Protein AF-M7XFS0-F1 (afdb_monomer_lite)

pLDDT: mean 80.02, std 21.55, range [32.19, 98.5]

Sequence (250 aa):
MGNSASTPAPQPTLSEKHASSTRASFPSSAADLLSQLSLRGSAASRASAKVTSENLAAWEGDFASSPKHRLASTVLSKAALTDSLVRRDAQRDTQQFFNVKVNEGGLPITNQKSSGRCWLFSATNLLRIALARKLDLDDFQFSQSYLFFWDSLSKANYFLEQMLDLADSPLDDRVVQHLMTMPENDGGQWSMLDSLITTFGLVPQVVYPESFNSSNTGKLDALLASPVYLVLLLDRPSESREKGTFEEAK

Structure (mmCIF, N/CA/C/O backbone):
data_AF-M7XFS0-F1
#
_entry.id   AF-M7XFS0-F1
#
loop_
_atom_site.group_PDB
_atom_site.id
_atom_site.type_symbol
_atom_site.label_atom_id
_atom_site.label_alt_id
_atom_site.label_comp_id
_atom_site.label_asym_id
_atom_site.label_entity_id
_atom_site.label_seq_id
_atom_site.pdbx_PDB_ins_code
_atom_site.Cartn_x
_atom_site.Cartn_y
_atom_site.Cartn_z
_atom_site.occupancy
_atom_site.B_iso_or_equiv
_atom_site.auth_seq_id
_atom_site.auth_comp_id
_atom_site.auth_asym_id
_atom_site.auth_atom_id
_atom_site.pdbx_PDB_model_num
ATOM 1 N N . MET A 1 1 ? -50.138 19.240 -21.920 1.00 37.78 1 MET A N 1
ATOM 2 C CA . MET A 1 1 ? -50.614 18.441 -23.069 1.00 37.78 1 MET A CA 1
ATOM 3 C C . MET A 1 1 ? -49.706 17.231 -23.206 1.00 37.78 1 MET A C 1
ATOM 5 O O . MET A 1 1 ? -48.501 17.429 -23.197 1.00 37.78 1 MET A O 1
ATOM 9 N N . GLY A 1 2 ? -50.277 16.026 -23.293 1.00 38.50 2 GLY A N 1
ATOM 10 C CA . GLY A 1 2 ? -49.557 14.795 -23.651 1.00 38.50 2 GLY A CA 1
ATOM 11 C C . GLY A 1 2 ? -49.013 13.973 -22.483 1.00 38.50 2 GLY A C 1
ATOM 12 O O . GLY A 1 2 ? -47.807 13.900 -22.297 1.00 38.50 2 GLY A O 1
ATOM 13 N N . ASN A 1 3 ? -49.909 13.343 -21.720 1.00 43.19 3 ASN A N 1
ATOM 14 C CA . ASN A 1 3 ? -49.580 12.243 -20.816 1.00 43.19 3 ASN A CA 1
ATOM 15 C C . ASN A 1 3 ? -49.752 10.939 -21.611 1.00 43.19 3 ASN A C 1
ATOM 17 O O . ASN A 1 3 ? -50.882 10.595 -21.957 1.00 43.19 3 ASN A O 1
ATOM 21 N N . SER A 1 4 ? -48.659 10.249 -21.929 1.00 42.97 4 SER A N 1
ATOM 22 C CA . SER A 1 4 ? -48.698 8.934 -22.576 1.00 42.97 4 SER A CA 1
ATOM 23 C C . SER A 1 4 ? -48.060 7.919 -21.639 1.00 42.97 4 SER A C 1
ATOM 25 O O . SER A 1 4 ? -46.864 7.983 -21.365 1.00 42.97 4 SER A O 1
ATOM 27 N N . ALA A 1 5 ? -48.877 7.002 -21.122 1.00 47.62 5 ALA A N 1
ATOM 28 C CA . ALA A 1 5 ? -48.422 5.867 -20.336 1.00 47.62 5 ALA A CA 1
ATOM 29 C C . ALA A 1 5 ? -47.656 4.895 -21.247 1.00 47.62 5 ALA A C 1
ATOM 31 O O . ALA A 1 5 ? -48.224 4.364 -22.201 1.00 47.62 5 ALA A O 1
ATOM 32 N N . SER A 1 6 ? -46.372 4.674 -20.964 1.00 45.91 6 SER A N 1
ATOM 33 C CA . SER A 1 6 ? -45.577 3.662 -21.661 1.00 45.91 6 SER A CA 1
ATOM 34 C C . SER A 1 6 ? -45.901 2.273 -21.118 1.00 45.91 6 SER A C 1
ATOM 36 O O . SER A 1 6 ? -45.725 1.993 -19.934 1.00 45.91 6 SER A O 1
ATOM 38 N N . THR A 1 7 ? -46.370 1.405 -22.006 1.00 47.97 7 THR A N 1
ATOM 39 C CA . THR A 1 7 ? -46.589 -0.029 -21.791 1.00 47.97 7 THR A CA 1
ATOM 40 C C . THR A 1 7 ? -45.282 -0.720 -21.359 1.00 47.97 7 THR A C 1
ATOM 42 O O . THR A 1 7 ? -44.229 -0.385 -21.911 1.00 47.97 7 THR A O 1
ATOM 45 N N . PRO A 1 8 ? -45.288 -1.693 -20.424 1.00 44.12 8 PRO A N 1
ATOM 46 C CA . PRO A 1 8 ? -44.065 -2.390 -20.032 1.00 44.12 8 PRO A CA 1
ATOM 47 C C . PRO A 1 8 ? -43.555 -3.263 -21.183 1.00 44.12 8 PRO A C 1
ATOM 49 O O . PRO A 1 8 ? -44.294 -4.096 -21.710 1.00 44.12 8 PRO A O 1
ATOM 52 N N . ALA A 1 9 ? -42.289 -3.094 -21.561 1.00 43.56 9 ALA A N 1
ATOM 53 C CA . ALA A 1 9 ? -41.609 -4.031 -22.447 1.00 43.56 9 ALA A CA 1
ATOM 54 C C . ALA A 1 9 ? -41.436 -5.390 -21.731 1.00 43.56 9 ALA A C 1
ATOM 56 O O . ALA A 1 9 ? -41.151 -5.405 -20.529 1.00 43.56 9 ALA A O 1
ATOM 57 N N . PRO A 1 10 ? -41.600 -6.531 -22.425 1.00 40.62 10 PRO A N 1
ATOM 58 C CA . PRO A 1 10 ? -41.391 -7.841 -21.820 1.00 40.62 10 PRO A CA 1
ATOM 59 C C . PRO A 1 10 ? -39.930 -7.984 -21.377 1.00 40.62 10 PRO A C 1
ATOM 61 O O . PRO A 1 10 ? -39.009 -7.632 -22.116 1.00 40.62 10 PRO A O 1
ATOM 64 N N . GLN A 1 11 ? -39.723 -8.475 -20.152 1.00 43.31 11 GLN A N 1
ATOM 65 C CA . GLN A 1 11 ? -38.383 -8.636 -19.595 1.00 43.31 11 GLN A CA 1
ATOM 66 C C . GLN A 1 11 ? -37.574 -9.652 -20.411 1.00 43.31 11 GLN A C 1
ATOM 68 O O . GLN A 1 11 ? -38.056 -10.765 -20.636 1.00 43.31 11 GLN A O 1
ATOM 73 N N . PRO A 1 12 ? -36.340 -9.323 -20.829 1.00 39.28 12 PRO A N 1
ATOM 74 C CA . PRO A 1 12 ? -35.458 -10.316 -21.408 1.00 39.28 12 PRO A CA 1
ATOM 75 C C . PRO A 1 12 ? -35.039 -11.295 -20.306 1.00 39.28 12 PRO A C 1
ATOM 77 O O . PRO A 1 12 ? -34.415 -10.913 -19.318 1.00 39.28 12 PRO A O 1
ATOM 80 N N . THR A 1 13 ? -35.374 -12.572 -20.481 1.00 43.09 13 THR A N 1
ATOM 81 C CA . THR A 1 13 ? -34.829 -13.671 -19.681 1.00 43.09 13 THR A CA 1
ATOM 82 C C . THR A 1 13 ? -33.338 -13.795 -19.991 1.00 43.09 13 THR A C 1
ATOM 84 O O . THR A 1 13 ? -32.937 -14.502 -20.918 1.00 43.09 13 THR A O 1
ATOM 87 N N . LEU A 1 14 ? -32.503 -13.062 -19.258 1.00 38.69 14 LEU A N 1
ATOM 88 C CA . LEU A 1 14 ? -31.054 -13.176 -19.356 1.00 38.69 14 LEU A CA 1
ATOM 89 C C . LEU A 1 14 ? -30.618 -14.476 -18.670 1.00 38.69 14 LEU A C 1
ATOM 91 O O . LEU A 1 14 ? -30.417 -14.537 -17.463 1.00 38.69 14 LEU A O 1
ATOM 95 N N . SER A 1 15 ? -30.503 -15.539 -19.464 1.00 43.97 15 SER A N 1
ATOM 96 C CA . SER A 1 15 ? -29.742 -16.734 -19.104 1.00 43.97 15 SER A CA 1
ATOM 97 C C . SER A 1 15 ? -28.254 -16.371 -19.131 1.00 43.97 15 SER A C 1
ATOM 99 O O . SER A 1 15 ? -27.682 -16.165 -20.201 1.00 43.97 15 SER A O 1
ATOM 101 N N . GLU A 1 16 ? -27.623 -16.284 -17.957 1.00 41.03 16 GLU A N 1
ATOM 102 C CA . GLU A 1 16 ? -26.210 -15.917 -17.720 1.00 41.03 16 GLU A CA 1
ATOM 103 C C . GLU A 1 16 ? -25.163 -16.868 -18.349 1.00 41.03 16 GLU A C 1
ATOM 105 O O . GLU A 1 16 ? -23.983 -16.822 -18.006 1.00 41.03 16 GLU A O 1
ATOM 110 N N . LYS A 1 17 ? -25.541 -17.746 -19.286 1.00 40.97 17 LYS A N 1
ATOM 111 C CA . LYS A 1 17 ? -24.662 -18.820 -19.774 1.00 40.97 17 LYS A CA 1
ATOM 112 C C . LYS A 1 17 ? -24.530 -18.974 -21.285 1.00 40.97 17 LYS A C 1
ATOM 114 O O . LYS A 1 17 ? -24.114 -20.031 -21.749 1.00 40.97 17 LYS A O 1
ATOM 119 N N . HIS A 1 18 ? -24.774 -17.918 -22.055 1.00 33.69 18 HIS A N 1
ATOM 120 C CA . HIS A 1 18 ? -24.396 -17.890 -23.469 1.00 33.69 18 HIS A CA 1
ATOM 121 C C . HIS A 1 18 ? -23.496 -16.699 -23.791 1.00 33.69 18 HIS A C 1
ATOM 123 O O . HIS A 1 18 ? -23.892 -15.737 -24.439 1.00 33.69 18 HIS A O 1
ATOM 129 N N . ALA A 1 19 ? -22.227 -16.810 -23.395 1.00 33.38 19 ALA A N 1
ATOM 130 C CA . ALA A 1 19 ? -21.173 -16.167 -24.159 1.00 33.38 19 ALA A CA 1
ATOM 131 C C . ALA A 1 19 ? -21.126 -16.866 -25.525 1.00 33.38 19 ALA A C 1
ATOM 133 O O . ALA A 1 19 ? -20.668 -18.008 -25.627 1.00 33.38 19 ALA A O 1
ATOM 134 N N . SER A 1 20 ? -21.618 -16.210 -26.579 1.00 38.25 20 SER A N 1
ATOM 135 C CA . SER A 1 20 ? -21.261 -16.572 -27.949 1.00 38.25 20 SER A CA 1
ATOM 136 C C . SER A 1 20 ? -19.767 -16.297 -28.102 1.00 38.25 20 SER A C 1
ATOM 138 O O . SER A 1 20 ? -19.341 -15.214 -28.498 1.00 38.25 20 SER A O 1
ATOM 140 N N . SER A 1 21 ? -18.963 -17.270 -27.685 1.00 37.88 21 SER A N 1
ATOM 141 C CA . SER A 1 21 ? -17.542 -17.306 -27.962 1.00 37.88 21 SER A CA 1
ATOM 142 C C . SER A 1 21 ? -17.411 -17.446 -29.469 1.00 37.88 21 SER A C 1
ATOM 144 O O . SER A 1 21 ? -17.485 -18.546 -30.019 1.00 37.88 21 SER A O 1
ATOM 146 N N . THR A 1 22 ? -17.235 -16.322 -30.160 1.00 36.06 22 THR A N 1
ATOM 147 C CA . THR A 1 22 ? -16.488 -16.323 -31.411 1.00 36.06 22 THR A CA 1
ATOM 148 C C . THR A 1 22 ? -15.097 -16.784 -31.010 1.00 36.06 22 THR A C 1
ATOM 150 O O . THR A 1 22 ? -14.256 -15.992 -30.587 1.00 36.06 22 THR A O 1
ATOM 153 N N . ARG A 1 23 ? -14.918 -18.106 -30.993 1.00 36.09 23 ARG A N 1
ATOM 154 C CA . ARG A 1 23 ? -13.694 -18.776 -30.590 1.00 36.09 23 ARG A CA 1
ATOM 155 C C . ARG A 1 23 ? -12.656 -18.380 -31.625 1.00 36.09 23 ARG A C 1
ATOM 157 O O . ARG A 1 23 ? -12.528 -19.031 -32.657 1.00 36.09 23 ARG A O 1
ATOM 164 N N . ALA A 1 24 ? -11.955 -17.275 -31.374 1.00 41.72 24 ALA A N 1
ATOM 165 C CA . ALA A 1 24 ? -10.679 -17.024 -32.010 1.00 41.72 24 ALA A CA 1
ATOM 166 C C . ALA A 1 24 ? -9.892 -18.326 -31.846 1.00 41.72 24 ALA A C 1
ATOM 168 O O . ALA A 1 24 ? -9.830 -18.876 -30.744 1.00 41.72 24 ALA A O 1
ATOM 169 N N . SER A 1 25 ? -9.434 -18.898 -32.956 1.00 46.22 25 SER A N 1
ATOM 170 C CA . SER A 1 25 ? -8.699 -20.154 -32.958 1.00 46.22 25 SER A CA 1
ATOM 171 C C . SER A 1 25 ? -7.419 -19.944 -32.158 1.00 46.22 25 SER A C 1
ATOM 173 O O . SER A 1 25 ? -6.430 -19.429 -32.677 1.00 46.22 25 SER A O 1
ATOM 175 N N . PHE A 1 26 ? -7.463 -20.270 -30.870 1.00 47.12 26 PHE A N 1
ATOM 176 C CA . PHE A 1 26 ? -6.287 -20.220 -30.028 1.00 47.12 26 PHE A CA 1
ATOM 177 C C . PHE A 1 26 ? -5.369 -21.370 -30.456 1.00 47.12 26 PHE A C 1
ATOM 179 O O . PHE A 1 26 ? -5.843 -22.509 -30.527 1.00 47.12 26 PHE A O 1
ATOM 186 N N . PRO A 1 27 ? -4.098 -21.093 -30.787 1.00 51.41 27 PRO A N 1
ATOM 187 C CA . PRO A 1 27 ? -3.133 -22.128 -31.132 1.00 51.41 27 PRO A CA 1
ATOM 188 C C . PRO A 1 27 ? -3.083 -23.181 -30.020 1.00 51.41 27 PRO A C 1
ATOM 190 O O . PRO A 1 27 ? -2.959 -22.856 -28.840 1.00 51.41 27 PRO A O 1
ATOM 193 N N . SER A 1 28 ? -3.259 -24.443 -30.411 1.00 63.50 28 SER A N 1
ATOM 194 C CA . SER A 1 28 ? -3.498 -25.566 -29.496 1.00 63.50 28 SER A CA 1
ATOM 195 C C . SER A 1 28 ? -2.228 -26.074 -28.816 1.00 63.50 28 SER A C 1
ATOM 197 O O . SER A 1 28 ? -2.296 -26.846 -27.861 1.00 63.50 28 SER A O 1
ATOM 199 N N . SER A 1 29 ? -1.066 -25.622 -29.287 1.00 73.38 29 SER A N 1
ATOM 200 C CA . SER A 1 29 ? 0.225 -25.973 -28.722 1.00 73.38 29 SER A CA 1
ATOM 201 C C . SER A 1 29 ? 1.195 -24.790 -28.745 1.00 73.38 29 SER A C 1
ATOM 203 O O . SER A 1 29 ? 1.108 -23.888 -29.581 1.00 73.38 29 SER A O 1
ATOM 205 N N . ALA A 1 30 ? 2.182 -24.826 -27.848 1.00 61.84 30 ALA A N 1
ATOM 206 C CA . ALA A 1 30 ? 3.312 -23.899 -27.877 1.00 61.84 30 ALA A CA 1
ATOM 207 C C . ALA A 1 30 ? 4.080 -23.958 -29.214 1.00 61.84 30 ALA A C 1
ATOM 209 O O . ALA A 1 30 ? 4.659 -22.957 -29.629 1.00 61.84 30 ALA A O 1
ATOM 210 N N . ALA A 1 31 ? 4.048 -25.102 -29.910 1.00 62.38 31 ALA A N 1
ATOM 211 C CA . ALA A 1 31 ? 4.656 -25.270 -31.226 1.00 62.38 31 ALA A CA 1
ATOM 212 C C . ALA A 1 31 ? 3.930 -24.452 -32.310 1.00 62.38 31 ALA A C 1
ATOM 214 O O . ALA A 1 31 ? 4.589 -23.850 -33.157 1.00 62.38 31 ALA A O 1
ATOM 215 N N . ASP A 1 32 ? 2.600 -24.341 -32.237 1.00 63.16 32 ASP A N 1
ATOM 216 C CA . ASP A 1 32 ? 1.811 -23.515 -33.161 1.00 63.16 32 ASP A CA 1
ATOM 217 C C . ASP A 1 32 ? 2.134 -22.023 -32.967 1.00 63.16 32 ASP A C 1
ATOM 219 O O . ASP A 1 32 ? 2.340 -21.301 -33.941 1.00 63.16 32 ASP A O 1
ATOM 223 N N . LEU A 1 33 ? 2.271 -21.566 -31.717 1.00 63.62 33 LEU A N 1
ATOM 224 C CA . LEU A 1 33 ? 2.713 -20.200 -31.390 1.00 63.62 33 LEU A CA 1
ATOM 225 C C . LEU A 1 33 ? 4.147 -19.920 -31.861 1.00 63.62 33 LEU A C 1
ATOM 227 O O . LEU A 1 33 ? 4.423 -18.857 -32.416 1.00 63.62 33 LEU A O 1
ATOM 231 N N . LEU A 1 34 ? 5.052 -20.884 -31.681 1.00 62.72 34 LEU A N 1
ATOM 232 C CA . LEU A 1 34 ? 6.433 -20.812 -32.165 1.00 62.72 34 LEU A CA 1
ATOM 233 C C . LEU A 1 34 ? 6.516 -20.758 -33.693 1.00 62.72 34 LEU A C 1
ATOM 235 O O . LEU A 1 34 ? 7.377 -20.066 -34.224 1.00 62.72 34 LEU A O 1
ATOM 239 N N . SER A 1 35 ? 5.608 -21.431 -34.399 1.00 64.31 35 SER A N 1
ATOM 240 C CA . SER A 1 35 ? 5.550 -21.397 -35.865 1.00 64.31 35 SER A CA 1
ATOM 241 C C . SER A 1 35 ? 5.039 -20.062 -36.426 1.00 64.31 35 SER A C 1
ATOM 243 O O . SER A 1 35 ? 5.401 -19.680 -37.537 1.00 64.31 35 SER A O 1
ATOM 245 N N . GLN A 1 36 ? 4.226 -19.331 -35.654 1.00 63.31 36 GLN A N 1
ATOM 246 C CA . GLN A 1 36 ? 3.719 -18.001 -36.018 1.00 63.31 36 GLN A CA 1
ATOM 247 C C . GLN A 1 36 ? 4.744 -16.890 -35.764 1.00 63.31 36 GLN A C 1
ATOM 249 O O . GLN A 1 36 ? 4.641 -15.798 -36.329 1.00 63.31 36 GLN A O 1
ATOM 254 N N . LEU A 1 37 ? 5.759 -17.162 -34.944 1.00 55.19 37 LEU A N 1
ATOM 255 C CA . LEU A 1 37 ? 6.932 -16.313 -34.843 1.00 55.19 37 LEU A CA 1
ATOM 256 C C . LEU A 1 37 ? 7.748 -16.500 -36.122 1.00 55.19 37 LEU A C 1
ATOM 258 O O . LEU A 1 37 ? 8.517 -17.447 -36.256 1.00 55.19 37 LEU A O 1
ATOM 262 N N . SER A 1 38 ? 7.608 -15.561 -37.060 1.00 54.97 38 SER A N 1
ATOM 263 C CA . SER A 1 38 ? 8.525 -15.414 -38.194 1.00 54.97 38 SER A CA 1
ATOM 264 C C . SER A 1 38 ? 9.898 -14.949 -37.690 1.00 54.97 38 SER A C 1
ATOM 266 O O . SER A 1 38 ? 10.352 -13.838 -37.968 1.00 54.97 38 SER A O 1
ATOM 268 N N . LEU A 1 39 ? 10.573 -15.808 -36.931 1.00 55.25 39 LEU A N 1
ATOM 269 C CA . LEU A 1 39 ? 11.997 -15.723 -36.678 1.00 55.25 39 LEU A CA 1
ATOM 270 C C . LEU A 1 39 ? 12.651 -15.914 -38.041 1.00 55.25 39 LEU A C 1
ATOM 272 O O . LEU A 1 39 ? 12.625 -17.012 -38.593 1.00 55.25 39 LEU A O 1
ATOM 276 N N . ARG A 1 40 ? 13.178 -14.831 -38.624 1.00 51.00 40 ARG A N 1
ATOM 277 C CA . ARG A 1 40 ? 14.019 -14.911 -39.821 1.00 51.00 40 ARG A CA 1
ATOM 278 C C . ARG A 1 40 ? 15.132 -15.915 -39.529 1.00 51.00 40 ARG A C 1
ATOM 280 O O . ARG A 1 40 ? 16.113 -15.581 -38.870 1.00 51.00 40 ARG A O 1
ATOM 287 N N . GLY A 1 41 ? 14.960 -17.140 -40.017 1.00 46.53 41 GLY A N 1
ATOM 288 C CA . GLY A 1 41 ? 15.972 -18.180 -40.024 1.00 46.53 41 GLY A CA 1
ATOM 289 C C . GLY A 1 41 ? 17.058 -17.798 -41.015 1.00 46.53 41 GLY A C 1
ATOM 290 O O . GLY A 1 41 ? 17.134 -18.348 -42.106 1.00 46.53 41 GLY A O 1
ATOM 291 N N . SER A 1 42 ? 17.880 -16.816 -40.655 1.00 45.22 42 SER A N 1
ATOM 292 C CA . SER A 1 42 ? 19.204 -16.707 -41.236 1.00 45.22 42 SER A CA 1
ATOM 293 C C . SER A 1 42 ? 20.051 -17.766 -40.547 1.00 45.22 42 SER A C 1
ATOM 295 O O . SER A 1 42 ? 20.226 -17.719 -39.330 1.00 45.22 42 SER A O 1
ATOM 297 N N . ALA A 1 43 ? 20.583 -18.713 -41.315 1.00 46.53 43 ALA A N 1
ATOM 298 C CA . ALA A 1 43 ? 21.654 -19.611 -40.891 1.00 46.53 43 ALA A CA 1
ATOM 299 C C . ALA A 1 43 ? 22.977 -18.836 -40.693 1.00 46.53 43 ALA A C 1
ATOM 301 O O . ALA A 1 43 ? 24.038 -19.245 -41.155 1.00 46.53 43 ALA A O 1
ATOM 302 N N . ALA A 1 44 ? 22.917 -17.680 -40.033 1.00 49.44 44 ALA A N 1
ATOM 303 C CA . ALA A 1 44 ? 24.069 -16.961 -39.542 1.00 49.44 44 ALA A CA 1
ATOM 304 C C . ALA A 1 44 ? 24.421 -17.554 -38.177 1.00 49.44 44 ALA A C 1
ATOM 306 O O . ALA A 1 44 ? 23.571 -17.609 -37.286 1.00 49.44 44 ALA A O 1
ATOM 307 N N . SER A 1 45 ? 25.669 -18.024 -38.054 1.00 50.16 45 SER A N 1
ATOM 308 C CA . SER A 1 45 ? 26.437 -18.161 -36.808 1.00 50.16 45 SER A CA 1
ATOM 309 C C . SER A 1 45 ? 25.708 -17.534 -35.624 1.00 50.16 45 SER A C 1
ATOM 311 O O . SER A 1 45 ? 25.537 -16.314 -35.655 1.00 50.16 45 SER A O 1
ATOM 313 N N . ARG A 1 46 ? 25.302 -18.347 -34.628 1.00 53.12 46 ARG A N 1
ATOM 314 C CA . ARG A 1 46 ? 24.658 -17.935 -33.364 1.00 53.12 46 ARG A 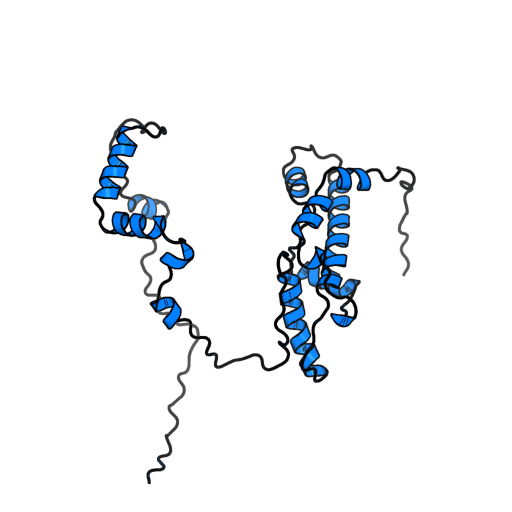CA 1
ATOM 315 C C . ARG A 1 46 ? 25.092 -16.506 -33.044 1.00 53.12 46 ARG A C 1
ATOM 317 O O . ARG A 1 46 ? 26.250 -16.313 -32.670 1.00 53.12 46 ARG A O 1
ATOM 324 N N . ALA A 1 47 ? 24.222 -15.533 -33.345 1.00 62.03 47 ALA A N 1
ATOM 325 C CA . ALA A 1 47 ? 24.591 -14.125 -33.314 1.00 62.03 47 ALA A CA 1
ATOM 326 C C . ALA A 1 47 ? 25.270 -13.870 -31.971 1.00 62.03 47 ALA A C 1
ATOM 328 O O . ALA A 1 47 ? 24.744 -14.282 -30.934 1.00 62.03 47 ALA A O 1
ATOM 329 N N . SER A 1 48 ? 26.483 -13.317 -32.007 1.00 63.12 48 SER A N 1
ATOM 330 C CA . SER A 1 48 ? 27.218 -12.963 -30.797 1.00 63.12 48 SER A CA 1
ATOM 331 C C . SER A 1 48 ? 26.242 -12.262 -29.856 1.00 63.12 48 SER A C 1
ATOM 333 O O . SER A 1 48 ? 25.636 -11.269 -30.248 1.00 63.12 48 SER A O 1
ATOM 335 N N . ALA A 1 49 ? 26.063 -12.766 -28.631 1.00 77.12 49 ALA A N 1
ATOM 336 C CA . ALA A 1 49 ? 25.139 -12.178 -27.650 1.00 77.12 49 ALA A CA 1
ATOM 337 C C . ALA A 1 49 ? 25.577 -10.773 -27.179 1.00 77.12 49 ALA A C 1
ATOM 339 O O . ALA A 1 49 ? 25.018 -10.213 -26.240 1.00 77.12 49 ALA A O 1
ATOM 340 N N . LYS A 1 50 ? 26.621 -10.220 -27.802 1.00 87.06 50 LYS A N 1
ATOM 341 C CA . LYS A 1 50 ? 27.166 -8.897 -27.547 1.00 87.06 50 LYS A CA 1
ATOM 342 C C . LYS A 1 50 ? 26.413 -7.877 -28.394 1.00 87.06 50 LYS A C 1
ATOM 344 O O . LYS A 1 50 ? 26.221 -8.077 -29.590 1.00 87.06 50 LYS A O 1
ATOM 349 N N . VAL A 1 51 ? 26.048 -6.758 -27.780 1.00 90.94 51 VAL A N 1
ATOM 350 C CA . VAL A 1 51 ? 25.596 -5.568 -28.506 1.00 90.94 51 VAL A CA 1
ATOM 351 C C . VAL A 1 51 ? 26.805 -4.986 -29.241 1.00 90.94 51 VAL A C 1
ATOM 353 O O . VAL A 1 51 ? 27.807 -4.664 -28.603 1.00 90.94 51 VAL A O 1
ATOM 356 N N . THR A 1 52 ? 26.738 -4.900 -30.571 1.00 94.06 52 THR A N 1
ATOM 357 C CA . THR A 1 52 ? 27.814 -4.351 -31.414 1.00 94.06 52 THR A CA 1
ATOM 358 C C . THR A 1 52 ? 27.426 -2.993 -31.999 1.00 94.06 52 THR A C 1
ATOM 360 O O . THR A 1 52 ? 26.248 -2.629 -32.027 1.00 94.06 52 THR A O 1
ATOM 363 N N . SER A 1 53 ? 28.418 -2.245 -32.486 1.00 93.25 53 SER A N 1
ATOM 364 C CA . SER A 1 53 ? 28.232 -0.965 -33.182 1.00 93.25 53 SER A CA 1
ATOM 365 C C . SER A 1 53 ? 27.324 -1.086 -34.402 1.00 93.25 53 SER A C 1
ATOM 367 O O . SER A 1 53 ? 26.497 -0.212 -34.647 1.00 93.25 53 SER A O 1
ATOM 369 N N . GLU A 1 54 ? 27.444 -2.182 -35.146 1.00 91.88 54 GLU A N 1
ATOM 370 C CA . GLU A 1 54 ? 26.662 -2.425 -36.359 1.00 91.88 54 GLU A CA 1
ATOM 371 C C . GLU A 1 54 ? 25.186 -2.643 -36.011 1.00 91.88 54 GLU A C 1
ATOM 373 O O . GLU A 1 54 ? 24.307 -2.098 -36.677 1.00 91.88 54 GLU A O 1
ATOM 378 N N . ASN A 1 55 ? 24.911 -3.382 -34.930 1.00 91.50 55 ASN A N 1
ATOM 379 C CA . ASN A 1 55 ? 23.551 -3.582 -34.435 1.00 91.50 55 ASN A CA 1
ATOM 380 C C . ASN A 1 55 ? 22.924 -2.261 -33.971 1.00 91.50 55 ASN A C 1
ATOM 382 O O . ASN A 1 55 ? 21.773 -1.992 -34.304 1.00 91.50 55 ASN A O 1
ATOM 386 N N . LEU A 1 56 ? 23.676 -1.430 -33.238 1.00 94.44 56 LEU A N 1
ATOM 387 C CA . LEU A 1 56 ? 23.198 -0.121 -32.779 1.00 94.44 56 LEU A CA 1
ATOM 388 C C . LEU A 1 56 ? 22.874 0.803 -33.956 1.00 94.44 56 LEU A C 1
ATOM 390 O O . LEU A 1 56 ?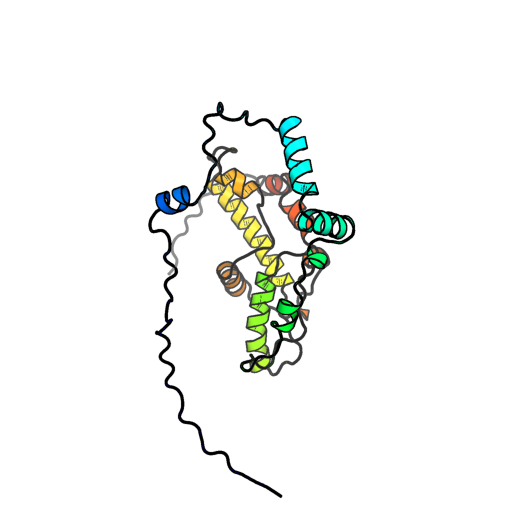 21.785 1.366 -33.996 1.00 94.44 56 LEU A O 1
ATOM 394 N N . ALA A 1 57 ? 23.767 0.892 -34.945 1.00 95.19 57 ALA A N 1
ATOM 395 C CA . ALA A 1 57 ? 23.544 1.704 -36.139 1.00 95.19 57 ALA A CA 1
ATOM 396 C C . ALA A 1 57 ? 22.310 1.236 -36.931 1.00 95.19 57 ALA A C 1
ATOM 398 O O . ALA A 1 57 ? 21.530 2.059 -37.414 1.00 95.19 57 ALA A O 1
ATOM 399 N N . ALA A 1 58 ? 22.097 -0.081 -37.030 1.00 94.69 58 ALA A N 1
ATOM 400 C CA . ALA A 1 58 ? 20.902 -0.641 -37.653 1.00 94.69 58 ALA A CA 1
ATOM 401 C C . ALA A 1 58 ? 19.625 -0.278 -36.873 1.00 94.69 58 ALA A C 1
ATOM 403 O O . ALA A 1 58 ? 18.660 0.193 -37.472 1.00 94.69 58 ALA A O 1
ATOM 404 N N . TRP A 1 59 ? 19.619 -0.428 -35.544 1.00 95.81 59 TRP A N 1
ATOM 405 C CA . TRP A 1 59 ? 18.462 -0.081 -34.710 1.00 95.81 59 TRP A CA 1
ATOM 406 C C . TRP A 1 59 ? 18.153 1.414 -34.714 1.00 95.81 59 TRP A C 1
ATOM 408 O O . TRP A 1 59 ? 16.984 1.785 -34.746 1.00 95.81 59 TRP A O 1
ATOM 418 N N . GLU A 1 60 ? 19.170 2.275 -34.710 1.00 95.25 60 GLU A N 1
ATOM 419 C CA . GLU A 1 60 ? 18.995 3.723 -34.848 1.00 95.25 60 GLU A CA 1
ATOM 420 C C . GLU A 1 60 ? 18.398 4.082 -36.210 1.00 95.25 60 GLU A C 1
ATOM 422 O O . GLU A 1 60 ? 17.471 4.892 -36.274 1.00 95.25 60 GLU A O 1
ATOM 427 N N . GLY A 1 61 ? 18.866 3.439 -37.285 1.00 95.44 61 GLY A N 1
ATOM 428 C CA . GLY A 1 61 ? 18.296 3.582 -38.623 1.00 95.44 61 GLY A CA 1
ATOM 429 C C . GLY A 1 61 ? 16.821 3.174 -38.670 1.00 95.44 61 GLY A C 1
ATOM 430 O O . GLY A 1 61 ? 15.969 3.957 -39.102 1.00 95.44 61 GLY A O 1
ATOM 431 N N . ASP A 1 62 ? 16.497 1.988 -38.152 1.00 96.00 62 ASP A N 1
ATOM 432 C CA . ASP A 1 62 ? 15.126 1.476 -38.069 1.00 96.00 62 ASP A CA 1
ATOM 433 C C . ASP A 1 62 ? 14.239 2.385 -37.203 1.00 96.00 62 ASP A C 1
ATOM 435 O O . ASP A 1 62 ? 13.108 2.715 -37.578 1.00 96.00 62 ASP A O 1
ATOM 439 N N . PHE A 1 63 ? 14.757 2.864 -36.069 1.00 95.62 63 PHE A N 1
ATOM 440 C CA . PHE A 1 63 ? 14.055 3.782 -35.179 1.00 95.62 63 PHE A CA 1
ATOM 441 C C . PHE A 1 63 ? 13.771 5.123 -35.865 1.00 95.62 63 PHE A C 1
ATOM 443 O O . PHE A 1 63 ? 12.628 5.587 -35.857 1.00 95.62 63 PHE A O 1
ATOM 450 N N . ALA A 1 64 ? 14.773 5.719 -36.514 1.00 94.81 64 ALA A N 1
ATOM 451 C CA . ALA A 1 64 ? 14.653 6.993 -37.219 1.00 94.81 64 ALA A CA 1
ATOM 452 C C . ALA A 1 64 ? 13.727 6.912 -38.444 1.00 94.81 64 ALA A C 1
ATOM 454 O O . ALA A 1 64 ? 13.071 7.902 -38.786 1.00 94.81 64 ALA A O 1
ATOM 455 N N . SER A 1 65 ? 13.627 5.740 -39.080 1.00 96.19 65 SER A N 1
ATOM 456 C CA . SER A 1 65 ? 12.763 5.523 -40.247 1.00 96.19 65 SER A CA 1
ATOM 457 C C . SER A 1 65 ? 11.265 5.617 -39.919 1.00 96.19 65 SER A C 1
ATOM 459 O O . SER A 1 65 ? 10.462 6.000 -40.771 1.00 96.19 65 SER A O 1
ATOM 461 N N . SER A 1 66 ? 10.871 5.330 -38.673 1.00 97.19 66 SER A N 1
ATOM 462 C CA . SER A 1 66 ? 9.472 5.298 -38.241 1.00 97.19 66 SER A CA 1
ATOM 463 C C . SER A 1 66 ? 8.993 6.675 -37.758 1.00 97.19 66 SER A C 1
ATOM 465 O O . SER A 1 66 ? 9.459 7.184 -36.732 1.00 97.19 66 SER A O 1
ATOM 467 N N . PRO A 1 67 ? 7.985 7.291 -38.408 1.00 96.56 67 PRO A N 1
ATOM 468 C CA . PRO A 1 67 ? 7.385 8.536 -37.924 1.00 96.56 67 PRO A CA 1
ATOM 469 C C . PRO A 1 67 ? 6.811 8.414 -36.505 1.00 96.56 67 PRO A C 1
ATOM 471 O O . PRO A 1 67 ? 6.882 9.368 -35.733 1.00 96.56 67 PRO A O 1
ATOM 474 N N . LYS A 1 68 ? 6.293 7.231 -36.141 1.00 96.19 68 LYS A N 1
ATOM 475 C CA . LYS A 1 68 ? 5.748 6.959 -34.803 1.00 96.19 68 LYS A CA 1
ATOM 476 C C . LYS A 1 68 ? 6.836 7.006 -33.730 1.00 96.19 68 LYS A C 1
ATOM 478 O O . LYS A 1 68 ? 6.623 7.610 -32.685 1.00 96.19 68 LYS A O 1
ATOM 483 N N . HIS A 1 69 ? 7.999 6.411 -33.998 1.00 96.81 69 HIS A N 1
ATOM 484 C CA . HIS A 1 69 ? 9.129 6.407 -33.064 1.00 96.81 69 HIS A CA 1
ATOM 485 C C . HIS A 1 69 ? 9.695 7.814 -32.856 1.00 96.81 69 HIS A C 1
ATOM 487 O O . HIS A 1 69 ? 9.919 8.225 -31.719 1.00 96.81 69 HIS A O 1
ATOM 493 N N . ARG A 1 70 ? 9.828 8.598 -33.933 1.00 95.50 70 ARG A N 1
ATOM 494 C CA . ARG A 1 70 ? 10.270 10.001 -33.850 1.00 95.50 70 ARG A CA 1
ATOM 495 C C . ARG A 1 70 ? 9.313 10.872 -33.036 1.00 95.50 70 ARG A C 1
ATOM 497 O O . ARG A 1 70 ? 9.759 11.654 -32.195 1.00 95.50 70 ARG A O 1
ATOM 504 N N . LEU A 1 71 ? 8.003 10.714 -33.246 1.00 95.44 71 LEU A N 1
ATOM 505 C CA . LEU A 1 71 ? 6.988 11.405 -32.450 1.00 95.44 71 LEU A CA 1
ATOM 506 C C . LEU A 1 71 ? 7.072 11.001 -30.973 1.00 95.44 71 LEU A C 1
ATOM 508 O O . LEU A 1 71 ? 7.137 11.875 -30.113 1.00 95.44 71 LEU A O 1
ATOM 512 N N . ALA A 1 72 ? 7.130 9.697 -30.683 1.00 95.25 72 ALA A N 1
ATOM 513 C CA . ALA A 1 72 ? 7.247 9.196 -29.317 1.00 95.25 72 ALA A CA 1
ATOM 514 C C . ALA A 1 72 ? 8.509 9.734 -28.621 1.00 95.25 72 ALA A C 1
ATOM 516 O O . ALA A 1 72 ? 8.411 10.258 -27.519 1.00 95.25 72 ALA A O 1
ATOM 517 N N . SER A 1 73 ? 9.671 9.703 -29.279 1.00 94.44 73 SER A N 1
ATOM 518 C CA . SER A 1 73 ? 10.927 10.250 -28.743 1.00 94.44 73 SER A CA 1
ATOM 519 C C . SER A 1 73 ? 10.833 11.751 -28.439 1.00 94.44 73 SER A C 1
ATOM 521 O O . SER A 1 73 ? 11.255 12.206 -27.376 1.00 94.44 73 SER A O 1
ATOM 523 N N . THR A 1 74 ? 10.206 12.529 -29.325 1.00 95.44 74 THR A N 1
ATOM 524 C CA . THR A 1 74 ? 10.025 13.978 -29.132 1.00 95.44 74 THR A CA 1
ATOM 525 C C . THR A 1 74 ? 9.107 14.293 -27.950 1.00 95.44 74 THR A C 1
ATOM 527 O O . THR A 1 74 ? 9.358 15.239 -27.208 1.00 95.44 74 THR A O 1
ATOM 530 N N . VAL A 1 75 ? 8.038 13.516 -27.771 1.00 96.12 75 VAL A N 1
ATOM 531 C CA . VAL A 1 75 ? 7.073 13.726 -26.683 1.00 96.12 75 VAL A CA 1
ATOM 532 C C . VAL A 1 75 ? 7.655 13.252 -25.351 1.00 96.12 75 VAL A C 1
ATOM 534 O O . VAL A 1 75 ? 7.688 14.015 -24.388 1.00 96.12 75 VAL A O 1
ATOM 537 N N . LEU A 1 76 ? 8.184 12.026 -25.307 1.00 95.75 76 LEU A N 1
ATOM 538 C CA . LEU A 1 76 ? 8.696 11.399 -24.084 1.00 95.75 76 LEU A CA 1
ATOM 539 C C . LEU A 1 76 ? 10.014 12.008 -23.586 1.00 95.75 76 LEU A C 1
ATOM 541 O O . LEU A 1 76 ? 10.352 11.839 -22.421 1.00 95.75 76 LEU A O 1
ATOM 545 N N . SER A 1 77 ? 10.747 12.745 -24.426 1.00 95.19 77 SER A N 1
ATOM 546 C CA . SER A 1 77 ? 11.908 13.529 -23.974 1.00 95.19 77 SER A CA 1
ATOM 547 C C . SER A 1 77 ? 11.526 14.811 -23.227 1.00 95.19 77 SER A C 1
ATOM 549 O O . SER A 1 77 ? 12.377 15.397 -22.562 1.00 95.19 77 SER A O 1
ATOM 551 N N . LYS A 1 78 ? 10.269 15.267 -23.333 1.00 95.38 78 LYS A N 1
ATOM 552 C CA . LYS A 1 78 ? 9.801 16.535 -22.745 1.00 95.38 78 LYS A CA 1
ATOM 553 C C . LYS A 1 78 ? 8.739 16.372 -21.663 1.00 95.38 78 LYS A C 1
ATOM 555 O O . LYS A 1 78 ? 8.527 17.307 -20.898 1.00 95.38 78 LYS A O 1
ATOM 560 N N . ALA A 1 79 ? 8.054 15.234 -21.620 1.00 95.19 79 ALA A N 1
ATOM 561 C CA . ALA A 1 79 ? 6.934 14.993 -20.722 1.00 95.19 79 ALA A CA 1
ATOM 562 C C . ALA A 1 79 ? 7.043 13.628 -20.036 1.00 95.19 79 ALA A C 1
ATOM 564 O O . ALA A 1 79 ? 7.628 12.687 -20.577 1.00 95.19 79 ALA A O 1
ATOM 565 N N . ALA A 1 80 ? 6.446 13.516 -18.846 1.00 94.00 80 ALA A N 1
ATOM 566 C CA . ALA A 1 80 ? 6.365 12.253 -18.130 1.00 94.00 80 ALA A CA 1
ATOM 567 C C . ALA A 1 80 ? 5.594 11.214 -18.958 1.00 94.00 80 ALA A C 1
ATOM 569 O O . ALA A 1 80 ? 4.607 11.524 -19.637 1.00 94.00 80 ALA A O 1
ATOM 570 N N . LEU A 1 81 ? 6.042 9.960 -18.882 1.00 93.56 81 LEU A N 1
ATOM 571 C CA . LEU A 1 81 ? 5.455 8.848 -19.628 1.00 93.56 81 LEU A CA 1
ATOM 572 C C . LEU A 1 81 ? 3.964 8.675 -19.305 1.00 93.56 81 LEU A C 1
ATOM 574 O O . LEU A 1 81 ? 3.150 8.509 -20.210 1.00 93.56 81 LEU A O 1
ATOM 578 N N . THR A 1 82 ? 3.610 8.753 -18.022 1.00 93.94 82 THR A N 1
ATOM 579 C CA . THR A 1 82 ? 2.237 8.583 -17.530 1.00 93.94 82 THR A CA 1
ATOM 580 C C . THR A 1 82 ? 1.285 9.621 -18.103 1.00 93.94 82 THR A C 1
ATOM 582 O O . THR A 1 82 ? 0.175 9.269 -18.486 1.00 93.94 82 THR A O 1
ATOM 585 N N . ASP A 1 83 ? 1.738 10.866 -18.230 1.00 92.31 83 ASP A N 1
ATOM 586 C CA . ASP A 1 83 ? 0.916 11.982 -18.703 1.00 92.31 83 ASP A CA 1
ATOM 587 C C . ASP A 1 83 ? 0.790 11.959 -20.231 1.00 92.31 83 ASP A C 1
ATOM 589 O O . ASP A 1 83 ? -0.252 12.286 -20.797 1.00 92.31 83 ASP A O 1
ATOM 593 N N . SER A 1 84 ? 1.852 11.514 -20.905 1.00 94.00 84 SER A N 1
ATOM 594 C CA . SER A 1 84 ? 1.933 11.459 -22.367 1.00 94.00 84 SER A CA 1
ATOM 595 C C . SER A 1 84 ? 1.117 10.319 -22.974 1.00 94.00 84 SER A C 1
ATOM 597 O O . SER A 1 84 ? 0.664 10.422 -24.113 1.00 94.00 84 SER A O 1
ATOM 599 N N . LEU A 1 85 ? 0.942 9.220 -22.237 1.00 94.81 85 LEU A N 1
ATOM 600 C CA . LEU A 1 85 ? 0.255 8.018 -22.716 1.00 94.81 85 LEU A CA 1
ATOM 601 C C . LEU A 1 85 ? -1.227 7.949 -22.312 1.00 94.81 85 LEU A C 1
ATOM 603 O O . LEU A 1 85 ? -1.886 6.933 -22.552 1.00 94.81 85 LEU A O 1
ATOM 607 N N . VAL A 1 86 ? -1.781 9.021 -21.736 1.00 94.06 86 VAL A N 1
ATOM 608 C CA . VAL A 1 86 ? -3.201 9.085 -21.372 1.00 94.06 86 VAL A CA 1
ATOM 609 C C . VAL A 1 86 ? -4.085 8.987 -22.617 1.00 94.06 86 VAL A C 1
ATOM 611 O O . VAL A 1 86 ? -4.034 9.814 -23.529 1.00 94.06 86 VAL A O 1
ATOM 614 N N . ARG A 1 87 ? -4.971 7.987 -22.634 1.00 95.81 87 ARG A N 1
ATOM 615 C CA . ARG A 1 87 ? -5.969 7.809 -23.694 1.00 95.81 87 ARG A CA 1
ATOM 616 C C . ARG A 1 87 ? -7.251 8.560 -23.351 1.00 95.81 87 ARG A C 1
ATOM 618 O O . ARG A 1 87 ? -7.993 8.149 -22.462 1.00 95.81 87 ARG A O 1
ATOM 625 N N . ARG A 1 88 ? -7.555 9.608 -24.119 1.00 94.81 88 ARG A N 1
ATOM 626 C CA . ARG A 1 88 ? -8.782 10.408 -23.955 1.00 94.81 88 ARG A CA 1
ATOM 627 C C . ARG A 1 88 ? -10.068 9.584 -24.036 1.00 94.81 88 ARG A C 1
ATOM 629 O O . ARG A 1 88 ? -10.972 9.812 -23.241 1.00 94.81 88 ARG A O 1
ATOM 636 N N . ASP A 1 89 ? -10.142 8.605 -24.939 1.00 96.56 89 ASP A N 1
ATOM 637 C CA . ASP A 1 89 ? -11.320 7.729 -25.035 1.00 96.56 89 ASP A CA 1
ATOM 638 C C . ASP A 1 89 ? -11.530 6.914 -23.755 1.00 96.56 89 ASP A C 1
ATOM 640 O O . ASP A 1 89 ? -12.641 6.861 -23.247 1.00 96.56 89 ASP A O 1
ATOM 644 N N . ALA A 1 90 ? -10.460 6.368 -23.166 1.00 95.06 90 ALA A N 1
ATOM 645 C CA . ALA A 1 90 ? -10.565 5.628 -21.909 1.00 95.06 90 ALA A CA 1
ATOM 646 C C . ALA A 1 90 ? -11.072 6.521 -20.763 1.00 95.06 90 ALA A C 1
ATOM 648 O O . ALA A 1 90 ? -11.871 6.075 -19.943 1.00 95.06 90 ALA A O 1
ATOM 649 N N . GLN A 1 91 ? -10.669 7.797 -20.727 1.00 93.81 91 GLN A N 1
ATOM 650 C CA . GLN A 1 91 ? -11.200 8.761 -19.756 1.00 93.81 91 GLN A CA 1
ATOM 651 C C . GLN A 1 91 ? -12.686 9.049 -19.986 1.00 93.81 91 GLN A C 1
ATOM 653 O O . GLN A 1 91 ? -13.456 9.091 -19.029 1.00 93.81 91 GLN A O 1
ATOM 658 N N . ARG A 1 92 ? -13.102 9.219 -21.249 1.00 95.12 92 ARG A N 1
ATOM 659 C CA . ARG A 1 92 ? -14.516 9.393 -21.600 1.00 95.12 92 ARG A CA 1
ATOM 660 C C . ARG A 1 92 ? -15.335 8.180 -21.169 1.00 95.12 92 ARG A C 1
ATOM 662 O O . ARG A 1 92 ? -16.412 8.363 -20.61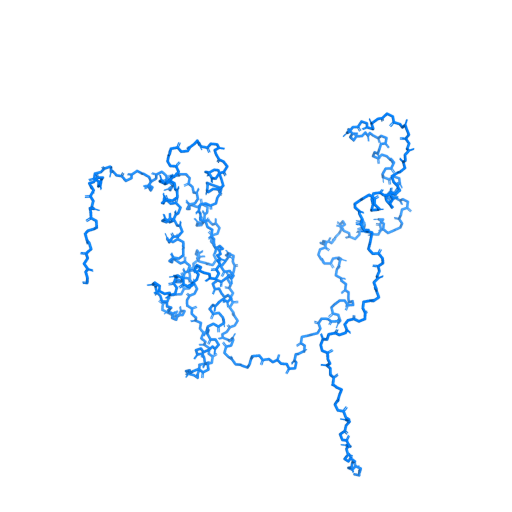7 1.00 95.12 92 ARG A O 1
ATOM 669 N N . ASP A 1 93 ? -14.819 6.977 -21.378 1.00 95.56 93 ASP A N 1
ATOM 670 C CA . ASP A 1 93 ? -15.551 5.738 -21.120 1.00 95.56 93 ASP A CA 1
ATOM 671 C C . ASP A 1 93 ? -15.588 5.374 -19.613 1.00 95.56 93 ASP A C 1
ATOM 673 O O . ASP A 1 93 ? -16.456 4.620 -19.183 1.00 95.56 93 ASP A O 1
ATOM 677 N N . THR A 1 94 ? -14.715 5.959 -18.779 1.00 94.31 94 THR A N 1
ATOM 678 C CA . THR A 1 94 ? -14.620 5.688 -17.324 1.00 94.31 94 THR A CA 1
ATOM 679 C C . THR A 1 94 ? -15.408 6.705 -16.479 1.00 94.31 94 THR A C 1
ATOM 681 O O . THR A 1 94 ? -14.891 7.303 -15.531 1.00 94.31 94 THR A O 1
ATOM 684 N N . GLN A 1 95 ? -16.680 6.933 -16.816 1.00 94.81 95 GLN A N 1
ATOM 685 C CA . GLN A 1 95 ? -17.547 7.819 -16.026 1.00 94.81 95 GLN A CA 1
ATOM 686 C C . GLN A 1 95 ? -17.942 7.183 -14.683 1.00 94.81 95 GLN A C 1
ATOM 688 O O . GLN A 1 95 ? -18.298 6.010 -14.621 1.00 94.81 95 GLN A O 1
ATOM 693 N N . GLN A 1 96 ? -17.947 7.969 -13.603 1.00 93.31 96 GLN A N 1
ATOM 694 C CA . GLN A 1 96 ? -18.235 7.497 -12.238 1.00 93.31 96 GLN A CA 1
ATOM 695 C C . GLN A 1 96 ? -19.744 7.502 -11.908 1.00 93.31 96 GLN A C 1
ATOM 697 O O . GLN A 1 96 ? -20.171 8.009 -10.868 1.00 93.31 96 GLN A O 1
ATOM 702 N N . PHE A 1 97 ? -20.572 6.953 -12.804 1.00 92.44 97 PHE A N 1
ATOM 703 C CA . PHE A 1 97 ? -22.017 6.805 -12.598 1.00 92.44 97 PHE A CA 1
ATOM 704 C C . PHE A 1 97 ? -22.375 5.337 -12.363 1.00 92.44 97 PHE A C 1
ATOM 706 O O . PHE A 1 97 ? -22.184 4.495 -13.234 1.00 92.44 97 PHE A O 1
ATOM 713 N N . PHE A 1 98 ? -22.937 5.044 -11.190 1.00 92.31 98 PHE A N 1
ATOM 714 C CA . PHE A 1 98 ? -23.288 3.686 -10.768 1.00 92.31 98 PHE A CA 1
ATOM 715 C C . PHE A 1 98 ? -24.759 3.630 -10.344 1.00 92.31 98 PHE A C 1
ATOM 717 O O . PHE A 1 98 ? -25.217 4.505 -9.606 1.00 92.31 98 PHE A O 1
ATOM 724 N N . ASN A 1 99 ? -25.494 2.615 -10.807 1.00 94.25 99 ASN A N 1
ATOM 725 C CA . ASN A 1 99 ? -26.903 2.379 -10.460 1.00 94.25 99 ASN A CA 1
ATOM 726 C C . ASN A 1 99 ? -27.071 1.685 -9.097 1.00 94.25 99 ASN A C 1
ATOM 728 O O . ASN A 1 99 ? -28.061 1.919 -8.411 1.00 94.25 99 ASN A O 1
ATOM 732 N N . VAL A 1 100 ? -26.101 0.862 -8.698 1.00 92.50 100 VAL A N 1
ATOM 733 C CA . VAL A 1 100 ? -26.043 0.193 -7.396 1.00 92.50 100 VAL A CA 1
ATOM 734 C C . VAL A 1 100 ? -24.921 0.823 -6.585 1.00 92.50 100 VAL A C 1
ATOM 736 O O . VAL A 1 100 ? -23.767 0.836 -7.011 1.00 92.50 100 VAL A O 1
ATOM 739 N N . LYS A 1 101 ? -25.263 1.364 -5.415 1.00 88.75 101 LYS A N 1
ATOM 740 C CA . LYS A 1 101 ? -24.322 2.003 -4.494 1.00 88.75 101 LYS A CA 1
ATOM 741 C C . LYS A 1 101 ? -24.536 1.469 -3.087 1.00 88.75 101 LYS A C 1
ATOM 743 O O . LYS A 1 101 ? -25.657 1.174 -2.681 1.00 88.75 101 LYS A O 1
ATOM 748 N N . VAL A 1 102 ? -23.447 1.371 -2.337 1.00 83.69 102 VAL A N 1
ATOM 749 C CA . VAL A 1 102 ? -23.494 1.119 -0.898 1.00 83.69 102 VAL A CA 1
ATOM 750 C C . VAL A 1 102 ? -23.825 2.459 -0.235 1.00 83.69 102 VAL A C 1
ATOM 752 O O . VAL A 1 102 ? -22.981 3.348 -0.211 1.00 83.69 102 VAL A O 1
ATOM 755 N N . ASN A 1 103 ? -25.067 2.642 0.221 1.00 67.69 103 ASN A N 1
ATOM 756 C CA . ASN A 1 103 ? -25.497 3.895 0.855 1.00 67.69 103 ASN A CA 1
ATOM 757 C C . ASN A 1 103 ? -24.850 4.066 2.243 1.00 67.69 103 ASN A C 1
ATOM 759 O O . ASN A 1 103 ? -24.818 3.100 3.010 1.00 67.69 103 ASN A O 1
ATOM 763 N N . GLU A 1 104 ? -24.400 5.294 2.532 1.00 70.38 104 GLU A N 1
ATOM 764 C CA . GLU A 1 104 ? -24.041 5.851 3.856 1.00 70.38 104 GLU A CA 1
ATOM 765 C C . GLU A 1 104 ? -22.866 5.184 4.617 1.00 70.38 104 GLU A C 1
ATOM 767 O O . GLU A 1 104 ? -22.600 3.990 4.488 1.00 70.38 104 GLU A O 1
ATOM 772 N N . GLY A 1 105 ? -22.127 5.977 5.412 1.00 63.88 105 GLY A N 1
ATOM 773 C CA . GLY A 1 105 ? -21.095 5.487 6.350 1.00 63.88 105 GLY A CA 1
ATOM 774 C C . GLY A 1 105 ? -19.641 5.439 5.846 1.00 63.88 105 GLY A C 1
ATOM 775 O O . GLY A 1 105 ? -18.802 4.766 6.443 1.00 63.88 105 GLY A O 1
ATOM 776 N N . GLY A 1 106 ? -19.325 6.124 4.742 1.00 75.81 106 GLY A N 1
ATOM 777 C CA . GLY A 1 106 ? -17.978 6.173 4.145 1.00 75.81 106 GLY A CA 1
ATOM 778 C C . GLY A 1 106 ? -17.177 7.446 4.439 1.00 75.81 106 GLY A C 1
ATOM 779 O O . GLY A 1 106 ? -16.132 7.655 3.819 1.00 75.81 106 GLY A O 1
ATOM 780 N N . LEU A 1 107 ? -17.667 8.310 5.329 1.00 83.94 107 LEU A N 1
ATOM 781 C CA . LEU A 1 107 ? -17.039 9.588 5.647 1.00 83.94 107 LEU A CA 1
ATOM 782 C C . LEU A 1 107 ? -16.357 9.572 7.026 1.00 83.94 107 LEU A C 1
ATOM 784 O O . LEU A 1 107 ? -16.733 8.793 7.906 1.00 83.94 107 LEU A O 1
ATOM 788 N N . PRO A 1 108 ? -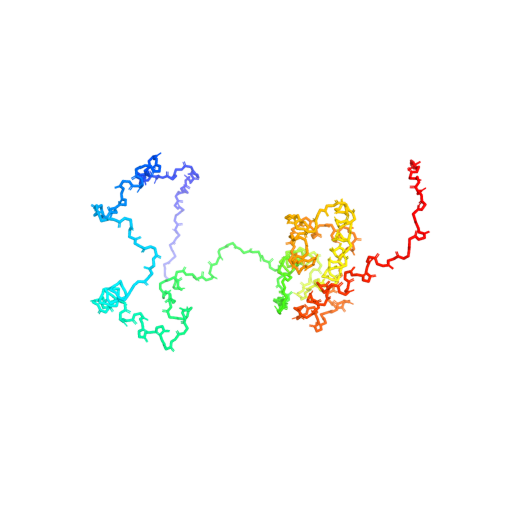15.296 10.377 7.196 1.00 91.19 108 PRO A N 1
ATOM 789 C CA . PRO A 1 108 ? -14.574 11.108 6.147 1.00 91.19 108 PRO A CA 1
ATOM 790 C C . PRO A 1 108 ? -13.743 10.168 5.247 1.00 91.19 108 PRO A C 1
ATOM 792 O O . PRO A 1 108 ? -13.512 8.998 5.575 1.00 91.19 108 PRO A O 1
ATOM 795 N N . ILE A 1 109 ? -13.280 10.671 4.097 1.00 92.31 109 ILE A N 1
ATOM 796 C CA . ILE A 1 109 ? -12.326 9.940 3.247 1.00 92.31 109 ILE A CA 1
ATOM 797 C C . ILE A 1 109 ? -11.010 9.770 4.007 1.00 92.31 109 ILE A C 1
ATOM 799 O O . ILE A 1 109 ? -10.460 10.731 4.545 1.00 92.31 109 ILE A O 1
ATOM 803 N N . THR A 1 110 ? -10.515 8.538 4.054 1.00 95.31 110 THR A N 1
ATOM 804 C CA . THR A 1 110 ? -9.325 8.173 4.821 1.00 95.31 110 THR A CA 1
ATOM 805 C C . THR A 1 110 ? -8.063 8.256 3.961 1.00 95.31 110 THR A C 1
ATOM 807 O O . THR A 1 110 ? -8.125 8.162 2.735 1.00 95.31 110 THR A O 1
ATOM 810 N N . ASN A 1 111 ? -6.905 8.484 4.588 1.00 97.25 111 ASN A N 1
ATOM 811 C CA . ASN A 1 111 ? -5.635 8.647 3.879 1.00 97.25 111 ASN A CA 1
ATOM 812 C C . ASN A 1 111 ? -4.478 8.016 4.664 1.00 97.25 111 ASN A C 1
ATOM 814 O O . ASN A 1 111 ? -4.075 8.536 5.704 1.00 97.25 111 ASN A O 1
ATOM 818 N N . GLN A 1 112 ? -3.918 6.928 4.129 1.00 97.19 112 GLN A N 1
ATOM 819 C CA . GLN A 1 112 ? -2.787 6.207 4.726 1.00 97.19 112 GLN A CA 1
ATOM 820 C C . GLN A 1 112 ? -1.444 6.948 4.606 1.00 97.19 112 GLN A C 1
ATOM 822 O O . GLN A 1 112 ? -0.481 6.581 5.282 1.00 97.19 112 GLN A O 1
ATOM 827 N N . LYS A 1 113 ? -1.375 7.985 3.758 1.00 98.12 113 LYS A N 1
ATOM 828 C CA . LYS A 1 113 ? -0.166 8.759 3.444 1.00 98.12 113 LYS A CA 1
ATOM 829 C C . LYS A 1 113 ? 0.991 7.851 3.000 1.00 98.12 113 LYS A C 1
ATOM 831 O O . LYS A 1 113 ? 0.777 6.936 2.210 1.00 98.12 113 LYS A O 1
ATOM 836 N N . SER A 1 114 ? 2.206 8.114 3.471 1.00 97.69 114 SER A N 1
ATOM 837 C CA . SER A 1 114 ? 3.417 7.380 3.104 1.00 97.69 114 SER A CA 1
ATOM 838 C C . SER A 1 114 ? 3.583 6.140 3.986 1.00 97.69 114 SER A C 1
ATOM 840 O O . SER A 1 114 ? 4.538 6.041 4.751 1.00 97.69 114 SER A O 1
ATOM 842 N N . SER A 1 115 ? 2.616 5.226 3.905 1.00 97.81 115 SER A N 1
ATOM 843 C CA . SER A 1 115 ? 2.654 3.912 4.556 1.00 97.81 115 SER A CA 1
ATOM 844 C C . SER A 1 115 ? 2.014 2.846 3.665 1.00 97.81 115 SER A C 1
ATOM 846 O O . SER A 1 115 ? 1.200 3.166 2.798 1.00 97.81 115 SER A O 1
ATOM 848 N N . GLY A 1 116 ? 2.354 1.577 3.873 1.00 97.12 116 GLY A N 1
ATOM 849 C CA . GLY A 1 116 ? 1.814 0.399 3.187 1.00 97.12 116 GLY A CA 1
ATOM 850 C C . GLY A 1 116 ? 0.543 -0.183 3.824 1.00 97.12 116 GLY A C 1
ATOM 851 O O . GLY A 1 116 ? 0.170 -1.318 3.543 1.00 97.12 116 GLY A O 1
ATOM 852 N N . ARG A 1 117 ? -0.164 0.584 4.662 1.00 97.94 117 ARG A N 1
ATOM 853 C CA . ARG A 1 117 ? -1.294 0.117 5.492 1.00 97.94 117 ARG A CA 1
ATOM 854 C C . ARG A 1 117 ? -2.633 -0.002 4.748 1.00 97.94 117 ARG A C 1
ATOM 856 O O . ARG A 1 117 ? -3.695 0.013 5.370 1.00 97.94 117 ARG A O 1
ATOM 863 N N . CYS A 1 118 ? -2.622 -0.113 3.420 1.00 97.88 118 CYS A N 1
ATOM 864 C CA . CYS A 1 118 ? -3.839 -0.096 2.595 1.00 97.88 118 CYS A CA 1
ATOM 865 C C . CYS A 1 118 ? -4.869 -1.153 3.011 1.00 97.88 118 CYS A C 1
ATOM 867 O O . CYS A 1 118 ? -6.070 -0.893 2.976 1.00 97.88 118 CYS A O 1
ATOM 869 N N . TRP A 1 119 ? -4.404 -2.320 3.453 1.00 97.94 119 TRP A N 1
ATOM 870 C CA . TRP A 1 119 ? -5.235 -3.419 3.929 1.00 97.94 119 TRP A CA 1
ATOM 871 C C . TRP A 1 119 ? -5.982 -3.073 5.230 1.00 97.94 119 TRP A C 1
ATOM 873 O O . TRP A 1 119 ? -7.188 -3.310 5.310 1.00 97.94 119 TRP A O 1
ATOM 883 N N . LEU A 1 120 ? -5.327 -2.411 6.194 1.00 97.94 120 LEU A N 1
ATOM 884 C CA . LEU A 1 120 ? -5.967 -1.920 7.423 1.00 97.94 120 LEU A CA 1
ATOM 885 C C . LEU A 1 120 ? -7.019 -0.851 7.110 1.00 97.94 120 LEU A C 1
ATOM 887 O O . LEU A 1 120 ? -8.140 -0.902 7.618 1.00 97.94 120 LEU A O 1
ATOM 891 N N . PHE A 1 121 ? -6.681 0.104 6.239 1.00 97.62 121 PHE A N 1
ATOM 892 C CA . PHE A 1 121 ? -7.601 1.162 5.818 1.00 97.62 121 PHE A CA 1
ATOM 893 C C . PHE A 1 121 ? -8.803 0.595 5.060 1.00 97.62 121 PHE A C 1
ATOM 895 O O . PHE A 1 121 ? -9.939 0.939 5.366 1.00 97.62 121 PHE A O 1
ATOM 902 N N . SER A 1 122 ? -8.578 -0.300 4.099 1.00 96.31 122 SER A N 1
ATOM 903 C CA . SER A 1 122 ? -9.644 -0.925 3.314 1.00 96.31 122 SER A CA 1
ATOM 904 C C . SER A 1 122 ? -10.613 -1.706 4.200 1.00 96.31 122 SER A C 1
ATOM 906 O O . SER A 1 122 ? -11.828 -1.528 4.095 1.00 96.31 122 SER A O 1
ATOM 908 N N . ALA A 1 123 ? -10.093 -2.509 5.125 1.00 95.69 123 ALA A N 1
ATOM 909 C CA . ALA A 1 123 ? -10.945 -3.322 5.970 1.00 95.69 123 ALA A CA 1
ATOM 910 C C . ALA A 1 123 ? -11.683 -2.505 7.034 1.00 95.69 123 ALA A C 1
ATOM 912 O O . ALA A 1 123 ? -12.886 -2.678 7.220 1.00 95.69 123 ALA A O 1
ATOM 913 N N . THR A 1 124 ? -11.016 -1.549 7.683 1.00 95.69 124 THR A N 1
ATOM 914 C CA . THR A 1 124 ? -11.700 -0.644 8.620 1.00 95.69 124 THR A CA 1
ATOM 915 C C . THR A 1 124 ? -12.719 0.253 7.916 1.00 95.69 124 THR A C 1
ATOM 917 O O . THR A 1 124 ? -13.764 0.539 8.500 1.00 95.69 124 THR A O 1
ATOM 920 N N . ASN A 1 125 ? -12.488 0.626 6.650 1.00 94.69 125 ASN A N 1
ATOM 921 C CA . ASN A 1 125 ? -13.465 1.332 5.818 1.00 94.69 125 ASN A CA 1
ATOM 922 C C . ASN A 1 125 ? -14.721 0.488 5.550 1.00 94.69 125 ASN A C 1
ATOM 924 O O . ASN A 1 125 ? -15.818 1.042 5.505 1.00 94.69 125 ASN A O 1
ATOM 928 N N . LEU A 1 126 ? -14.579 -0.831 5.398 1.00 92.69 126 LEU A N 1
ATOM 929 C CA . LEU A 1 126 ? -15.717 -1.742 5.284 1.00 92.69 126 LEU A CA 1
ATOM 930 C C . LEU A 1 126 ? -16.479 -1.848 6.613 1.00 92.69 126 LEU A C 1
ATOM 932 O O . LEU A 1 126 ? -17.698 -1.690 6.646 1.00 92.69 126 LEU A O 1
ATOM 936 N N . LEU A 1 127 ? -15.763 -2.075 7.717 1.00 92.50 127 LEU A N 1
ATOM 937 C CA . LEU A 1 127 ? -16.369 -2.262 9.038 1.00 92.50 127 LEU A CA 1
ATOM 938 C C . LEU A 1 127 ? -17.101 -1.009 9.528 1.00 92.50 127 LEU A C 1
ATOM 940 O O . LEU A 1 127 ? -18.175 -1.111 10.125 1.00 92.50 127 LEU A O 1
ATOM 944 N N . ARG A 1 128 ? -16.561 0.186 9.257 1.00 91.94 128 ARG A N 1
ATOM 945 C CA . ARG A 1 128 ? -17.191 1.434 9.709 1.00 91.94 128 ARG A CA 1
ATOM 946 C C . ARG A 1 128 ? -18.532 1.696 9.039 1.00 91.94 128 ARG A C 1
ATOM 948 O O . ARG A 1 128 ? -19.383 2.280 9.688 1.00 91.94 128 ARG A O 1
ATOM 955 N N . ILE A 1 129 ? -18.756 1.230 7.805 1.00 91.00 129 ILE A N 1
ATOM 956 C CA . ILE A 1 129 ? -20.056 1.380 7.132 1.00 91.00 129 ILE A CA 1
ATOM 957 C C . ILE A 1 129 ? -21.137 0.649 7.934 1.00 91.00 129 ILE A C 1
ATOM 959 O O . ILE A 1 129 ? -22.210 1.194 8.187 1.00 91.00 129 ILE A O 1
ATOM 963 N N . ALA A 1 130 ? -20.848 -0.579 8.376 1.00 88.94 130 ALA A N 1
ATOM 964 C CA . ALA A 1 130 ? -21.777 -1.354 9.192 1.00 88.94 130 ALA A CA 1
ATOM 965 C C . ALA A 1 130 ? -22.030 -0.692 10.558 1.00 88.94 130 ALA A C 1
ATOM 967 O O . ALA A 1 130 ? -23.172 -0.657 11.019 1.00 88.94 130 ALA A O 1
ATOM 968 N N . LEU A 1 131 ? -20.986 -0.140 11.189 1.00 89.81 131 LEU A N 1
ATOM 969 C CA . LEU A 1 131 ? -21.118 0.542 12.476 1.00 89.81 131 LEU A CA 1
ATOM 970 C C . LEU A 1 131 ? -21.884 1.867 12.357 1.00 89.81 131 LEU A C 1
ATOM 972 O O . LEU A 1 131 ? -22.782 2.113 13.157 1.00 89.81 131 LEU A O 1
ATOM 976 N N . ALA A 1 132 ? -21.568 2.678 11.347 1.00 88.56 132 ALA A N 1
ATOM 977 C CA . ALA A 1 132 ? -22.209 3.961 11.081 1.00 88.56 132 ALA A CA 1
ATOM 978 C C . ALA A 1 132 ? -23.719 3.799 10.889 1.00 88.56 132 ALA A C 1
ATOM 980 O O . ALA A 1 132 ? -24.488 4.514 11.515 1.00 88.56 132 ALA A O 1
ATOM 981 N N . ARG A 1 133 ? -24.154 2.779 10.136 1.00 87.12 133 ARG A N 1
ATOM 982 C CA . ARG A 1 133 ? -25.584 2.458 9.983 1.00 87.12 133 ARG A CA 1
ATOM 983 C C . ARG A 1 133 ? -26.250 2.003 11.276 1.00 87.12 133 ARG A C 1
ATOM 985 O O . ARG A 1 133 ? -27.431 2.249 11.479 1.00 87.12 133 ARG A O 1
ATOM 992 N N . LYS A 1 134 ? -25.524 1.270 12.122 1.00 90.06 134 LYS A N 1
ATOM 993 C CA . LYS A 1 134 ? -26.074 0.727 13.370 1.00 90.06 134 LYS A CA 1
ATOM 994 C C . LYS A 1 134 ? -26.228 1.800 14.448 1.00 90.06 134 LYS A C 1
ATOM 996 O O . LYS A 1 134 ? -27.132 1.690 15.270 1.00 90.06 134 LYS A O 1
ATOM 1001 N N . LEU A 1 135 ? -25.318 2.769 14.478 1.00 90.94 135 LEU A N 1
ATOM 1002 C CA . LEU A 1 135 ? -25.226 3.790 15.523 1.00 90.94 135 LEU A CA 1
ATOM 1003 C C . LEU A 1 135 ? -25.618 5.197 15.051 1.00 90.94 135 LEU A C 1
ATOM 1005 O O . LEU A 1 135 ? -25.517 6.120 15.849 1.00 90.94 135 LEU A O 1
ATOM 1009 N N . ASP A 1 136 ? -26.055 5.340 13.797 1.00 88.44 136 ASP A N 1
ATOM 1010 C CA . ASP A 1 136 ? -26.433 6.615 13.173 1.00 88.44 136 ASP A CA 1
ATOM 1011 C C . ASP A 1 136 ? -25.315 7.669 13.281 1.00 88.44 136 ASP A C 1
ATOM 1013 O O . ASP A 1 136 ? -25.475 8.744 13.856 1.00 88.44 136 ASP A O 1
ATOM 1017 N N . LEU A 1 137 ? -24.119 7.299 12.804 1.00 87.62 137 LEU A N 1
ATOM 1018 C CA . LEU A 1 137 ? -22.924 8.148 12.854 1.00 87.62 137 LEU A CA 1
ATOM 1019 C C . LEU A 1 137 ? -22.595 8.710 11.470 1.00 87.62 137 LEU A C 1
ATOM 1021 O O . LEU A 1 137 ? -22.370 7.942 10.533 1.00 87.62 137 LEU A O 1
ATOM 1025 N N . ASP A 1 138 ? -22.460 10.034 11.382 1.00 81.25 138 ASP A N 1
ATOM 1026 C CA . ASP A 1 138 ? -22.070 10.724 10.147 1.00 81.25 138 ASP A CA 1
ATOM 1027 C C . ASP A 1 138 ? -20.563 10.599 9.856 1.00 81.25 138 ASP A C 1
ATOM 1029 O O . ASP A 1 138 ? -20.163 10.112 8.796 1.00 81.25 138 ASP A O 1
ATOM 1033 N N . ASP A 1 139 ? -19.720 10.986 10.822 1.00 87.75 139 ASP A N 1
ATOM 1034 C CA . ASP A 1 139 ? -18.258 11.000 10.696 1.00 87.75 139 ASP A CA 1
ATOM 1035 C C . ASP A 1 139 ? -17.612 10.045 11.703 1.00 87.75 139 ASP A C 1
ATOM 1037 O O . ASP A 1 139 ? -17.471 10.347 12.892 1.00 87.75 139 ASP A O 1
ATOM 1041 N N . PHE A 1 140 ? -17.171 8.879 11.225 1.00 91.62 140 PHE A N 1
ATOM 1042 C CA . PHE A 1 140 ? -16.515 7.886 12.073 1.00 91.62 140 PHE A CA 1
ATOM 1043 C C . PHE A 1 140 ? -15.352 7.178 11.371 1.00 91.62 140 PHE A C 1
ATOM 1045 O O . PHE A 1 140 ? -15.394 6.818 10.191 1.00 91.62 140 PHE A O 1
ATOM 1052 N N . GLN A 1 141 ? -14.293 6.935 12.142 1.00 94.69 141 GLN A N 1
ATOM 1053 C CA . GLN A 1 141 ? -13.141 6.138 11.739 1.00 94.69 141 GLN A CA 1
ATOM 1054 C C . GLN A 1 141 ? -12.690 5.261 12.905 1.00 94.69 141 GLN A C 1
ATOM 1056 O O . GLN A 1 141 ? -12.637 5.712 14.052 1.00 94.69 141 GLN A O 1
ATOM 1061 N N . PHE A 1 142 ? -12.310 4.025 12.593 1.00 96.81 142 PHE A N 1
ATOM 1062 C CA . PHE A 1 142 ? -11.484 3.221 13.487 1.00 96.81 142 PHE A CA 1
ATOM 1063 C C . PHE A 1 142 ? -10.036 3.699 13.431 1.00 96.81 142 PHE A C 1
ATOM 1065 O O . PHE A 1 142 ? -9.599 4.199 12.398 1.00 96.81 142 PHE A O 1
ATOM 1072 N N . SER A 1 143 ? -9.295 3.498 14.518 1.00 98.06 143 SER A N 1
ATOM 1073 C CA . SER A 1 143 ? -7.867 3.783 14.558 1.00 98.06 143 SER A CA 1
ATOM 1074 C C . SER A 1 143 ? -7.072 2.769 13.744 1.00 98.06 143 SER A C 1
ATOM 1076 O O . SER A 1 143 ? -6.895 1.622 14.158 1.00 98.06 143 SER A O 1
ATOM 1078 N N . GLN A 1 144 ? -6.559 3.195 12.588 1.00 98.25 144 GLN A N 1
ATOM 1079 C CA . GLN A 1 144 ? -5.639 2.364 11.809 1.00 98.25 144 GLN A CA 1
ATOM 1080 C C . GLN A 1 144 ? -4.241 2.338 12.435 1.00 98.25 144 GLN A C 1
ATOM 1082 O O . GLN A 1 144 ? -3.558 1.323 12.326 1.00 98.25 144 GLN A O 1
ATOM 1087 N N . SER A 1 145 ? -3.811 3.410 13.113 1.00 98.00 145 SER A N 1
ATOM 1088 C CA . SER A 1 145 ? -2.542 3.440 13.853 1.00 98.00 145 SER A CA 1
ATOM 1089 C C . SER A 1 145 ? -2.529 2.474 15.039 1.00 98.00 145 SER A C 1
ATOM 1091 O O . SER A 1 145 ? -1.483 1.895 15.319 1.00 98.00 145 SER A O 1
ATOM 1093 N N . TYR A 1 146 ? -3.672 2.245 15.692 1.00 98.50 146 TYR A N 1
ATOM 1094 C CA . TYR A 1 146 ? -3.804 1.247 16.758 1.00 98.50 146 TYR A CA 1
ATOM 1095 C C . TYR A 1 146 ? -3.565 -0.172 16.239 1.00 98.50 146 TYR A C 1
ATOM 1097 O O . TYR A 1 146 ? -2.751 -0.906 16.791 1.00 98.50 146 TYR A O 1
ATOM 1105 N N . LEU A 1 147 ? -4.243 -0.546 15.148 1.00 98.19 147 LEU A N 1
ATOM 1106 C CA . LEU A 1 147 ? -4.045 -1.855 14.522 1.00 98.19 147 LEU A CA 1
ATOM 1107 C C . LEU A 1 147 ? -2.625 -2.007 13.979 1.00 98.19 147 LEU A C 1
ATOM 1109 O O . LEU A 1 147 ? -2.022 -3.057 14.150 1.00 98.19 147 LEU A O 1
ATOM 1113 N N . PHE A 1 148 ? -2.084 -0.950 13.372 1.00 97.94 148 PHE A N 1
ATOM 1114 C CA . PHE A 1 148 ? -0.720 -0.937 12.857 1.00 97.94 148 PHE A CA 1
ATOM 1115 C C . PHE A 1 148 ? 0.320 -1.195 13.950 1.00 97.94 148 PHE A C 1
ATOM 1117 O O . PHE A 1 148 ? 1.231 -1.986 13.751 1.00 97.94 148 PHE A O 1
ATOM 1124 N N . PHE A 1 149 ? 0.157 -0.589 15.127 1.00 96.94 149 PHE A N 1
ATOM 1125 C CA . PHE A 1 149 ? 1.051 -0.839 16.255 1.00 96.94 149 PHE A CA 1
ATOM 1126 C C . PHE A 1 149 ? 1.082 -2.325 16.649 1.00 96.94 149 PHE A C 1
ATOM 1128 O O . PHE A 1 149 ? 2.158 -2.909 16.791 1.00 96.94 149 PHE A O 1
ATOM 1135 N N . TRP A 1 150 ? -0.093 -2.943 16.806 1.00 97.75 150 TRP A N 1
ATOM 1136 C CA . TRP A 1 150 ? -0.186 -4.358 17.171 1.00 97.75 150 TRP A CA 1
ATOM 1137 C C . TRP A 1 150 ? 0.293 -5.288 16.063 1.00 97.75 150 TRP A C 1
ATOM 1139 O O . TRP A 1 150 ? 0.899 -6.315 16.359 1.00 97.75 150 TRP A O 1
ATOM 1149 N N . ASP A 1 151 ? 0.057 -4.926 14.807 1.00 97.00 151 ASP A N 1
ATOM 1150 C CA . ASP A 1 151 ? 0.555 -5.643 13.639 1.00 97.00 151 ASP A CA 1
ATOM 1151 C C . ASP A 1 151 ? 2.086 -5.670 13.603 1.00 97.00 151 ASP A C 1
ATOM 1153 O O . ASP A 1 151 ? 2.667 -6.755 13.599 1.00 97.00 151 ASP A O 1
ATOM 1157 N N . SER A 1 152 ? 2.745 -4.509 13.682 1.00 94.00 152 SER A N 1
ATOM 1158 C CA . SER A 1 152 ? 4.210 -4.433 13.687 1.00 94.00 152 SER A CA 1
ATOM 1159 C C . SER A 1 152 ? 4.818 -5.195 14.866 1.00 94.00 152 SER A C 1
ATOM 1161 O O . SER A 1 152 ? 5.793 -5.927 14.694 1.00 94.00 152 SER A O 1
ATOM 1163 N N . LEU A 1 153 ? 4.221 -5.100 16.060 1.00 93.19 153 LEU A N 1
ATOM 1164 C CA . LEU A 1 153 ? 4.686 -5.855 17.227 1.00 93.19 153 LEU A CA 1
ATOM 1165 C C . LEU A 1 153 ? 4.519 -7.372 17.039 1.00 93.19 153 LEU A C 1
ATOM 1167 O O . LEU A 1 153 ? 5.438 -8.140 17.328 1.00 93.19 153 LEU A O 1
ATOM 1171 N N . SER A 1 154 ? 3.361 -7.807 16.539 1.00 94.50 154 SER A N 1
ATOM 1172 C CA . SER A 1 154 ? 3.062 -9.227 16.319 1.00 94.50 154 SER A CA 1
ATOM 1173 C C . SER A 1 154 ? 3.955 -9.824 15.233 1.00 94.50 154 SER A C 1
ATOM 1175 O O . SER A 1 154 ? 4.436 -10.944 15.385 1.00 94.50 154 SER A O 1
ATOM 1177 N N . LYS A 1 155 ? 4.228 -9.070 14.164 1.00 93.31 155 LYS A N 1
ATOM 1178 C CA . LYS A 1 155 ? 5.147 -9.462 13.089 1.00 93.31 155 LYS A CA 1
ATOM 1179 C C . LYS A 1 155 ? 6.587 -9.552 13.560 1.00 93.31 155 LYS A C 1
ATOM 1181 O O . LYS A 1 155 ? 7.249 -10.529 13.231 1.00 93.31 155 LYS A O 1
ATOM 1186 N N . ALA A 1 156 ? 7.053 -8.591 14.358 1.00 91.00 156 ALA A N 1
ATOM 1187 C CA . ALA A 1 156 ? 8.384 -8.660 14.950 1.00 91.00 156 ALA A CA 1
ATOM 1188 C C . ALA A 1 156 ? 8.537 -9.928 15.804 1.00 91.00 156 ALA A C 1
ATOM 1190 O O . ALA A 1 156 ? 9.523 -10.644 15.662 1.00 91.00 156 ALA A O 1
ATOM 1191 N N . ASN A 1 157 ? 7.534 -10.263 16.624 1.00 90.94 157 ASN A N 1
ATOM 1192 C CA . ASN A 1 157 ? 7.544 -11.513 17.383 1.00 90.94 157 ASN A CA 1
ATOM 1193 C C . ASN A 1 157 ? 7.514 -12.747 16.469 1.00 90.94 157 ASN A C 1
ATOM 1195 O O . ASN A 1 157 ? 8.321 -13.652 16.641 1.00 90.94 157 ASN A O 1
ATOM 1199 N N . TYR A 1 158 ? 6.618 -12.773 15.478 1.00 92.75 158 TYR A N 1
ATOM 1200 C CA . TYR A 1 158 ? 6.525 -13.870 14.514 1.00 92.75 158 TYR A CA 1
ATOM 1201 C C . TYR A 1 158 ? 7.859 -14.109 13.804 1.00 92.75 158 TYR A C 1
ATOM 1203 O O . TYR A 1 158 ? 8.309 -15.244 13.713 1.00 92.75 158 TYR A O 1
ATOM 1211 N N . PHE A 1 159 ? 8.528 -13.045 13.359 1.00 91.38 159 PHE A N 1
ATOM 1212 C CA . PHE A 1 159 ? 9.847 -13.133 12.748 1.00 91.38 159 PHE A CA 1
ATOM 1213 C C . PHE A 1 159 ? 10.866 -13.814 13.678 1.00 91.38 159 PHE A C 1
ATOM 1215 O O . PHE A 1 159 ? 11.599 -14.693 13.229 1.00 91.38 159 PHE A O 1
ATOM 1222 N N . LEU A 1 160 ? 10.903 -13.449 14.964 1.00 89.44 160 LEU A N 1
ATOM 1223 C CA . LEU A 1 160 ? 11.830 -14.057 15.925 1.00 89.44 160 LEU A CA 1
ATOM 1224 C C . LEU A 1 160 ? 11.549 -15.542 16.131 1.00 89.44 160 LEU A C 1
ATOM 1226 O O . LEU A 1 160 ? 12.488 -16.331 16.118 1.00 89.44 160 LEU A O 1
ATOM 1230 N N . GLU A 1 161 ? 10.281 -15.929 16.262 1.00 91.69 161 GLU A N 1
ATOM 1231 C CA . GLU A 1 161 ? 9.895 -17.341 16.360 1.00 91.69 161 GLU A CA 1
ATOM 1232 C C . GLU A 1 161 ? 10.321 -18.114 15.103 1.00 91.69 161 GLU A C 1
ATOM 1234 O O . GLU A 1 161 ? 10.920 -19.180 15.201 1.00 91.69 161 GLU A O 1
ATOM 1239 N N . GLN A 1 162 ? 10.137 -17.535 13.910 1.00 92.31 162 GLN A N 1
ATOM 1240 C CA . GLN A 1 162 ? 10.619 -18.149 12.667 1.00 92.31 162 GLN A CA 1
ATOM 1241 C C . GLN A 1 162 ? 12.148 -18.275 12.617 1.00 92.31 162 GLN A C 1
ATOM 1243 O O . GLN A 1 162 ? 12.663 -19.248 12.072 1.00 92.31 162 GLN A O 1
ATOM 1248 N N . MET A 1 163 ? 12.896 -17.320 13.177 1.00 89.19 163 MET A N 1
ATOM 1249 C CA . MET A 1 163 ? 14.356 -17.429 13.272 1.00 89.19 163 MET A CA 1
ATOM 1250 C C . MET A 1 163 ? 14.802 -18.479 14.288 1.00 89.19 163 MET A C 1
ATOM 1252 O O . MET A 1 163 ? 15.819 -19.128 14.064 1.00 89.19 163 MET A O 1
ATOM 1256 N N . LEU A 1 164 ? 14.055 -18.669 15.379 1.00 89.56 164 LEU A N 1
ATOM 1257 C CA . LEU A 1 164 ? 14.311 -19.739 16.342 1.00 89.56 164 LEU A CA 1
ATOM 1258 C C . LEU A 1 164 ? 14.071 -21.115 15.713 1.00 89.56 164 LEU A C 1
ATOM 1260 O O . LEU A 1 164 ? 14.918 -21.995 15.856 1.00 89.56 164 LEU A O 1
ATOM 1264 N N . ASP A 1 165 ? 12.984 -21.273 14.955 1.00 91.62 165 ASP A N 1
ATOM 1265 C CA . ASP A 1 165 ? 12.691 -22.500 14.201 1.00 91.62 165 ASP A CA 1
ATOM 1266 C C . ASP A 1 165 ? 13.772 -22.806 13.148 1.00 91.62 165 ASP A C 1
ATOM 1268 O O . ASP A 1 165 ? 14.060 -23.966 12.850 1.00 91.62 165 ASP A O 1
ATOM 1272 N N . LEU A 1 166 ? 14.395 -21.763 12.591 1.00 89.69 166 LEU A N 1
ATOM 1273 C CA . LEU A 1 166 ? 15.439 -21.855 11.569 1.00 89.69 166 LEU A CA 1
ATOM 1274 C C . LEU A 1 166 ? 16.862 -21.718 12.130 1.00 89.69 166 LEU A C 1
ATOM 1276 O O . LEU A 1 166 ? 17.799 -21.584 11.345 1.00 89.69 166 LEU A O 1
ATOM 1280 N N . ALA A 1 167 ? 17.056 -21.782 13.450 1.00 90.31 167 ALA A N 1
ATOM 1281 C CA . ALA A 1 167 ? 18.350 -21.504 14.080 1.00 90.31 167 ALA A CA 1
ATOM 1282 C C . ALA A 1 167 ? 19.485 -22.433 13.604 1.00 90.31 167 ALA A C 1
ATOM 1284 O O . ALA A 1 167 ? 20.638 -22.010 13.539 1.00 90.31 167 ALA A O 1
ATOM 1285 N N . ASP A 1 168 ? 19.153 -23.674 13.236 1.00 91.19 168 ASP A N 1
ATOM 1286 C CA . ASP A 1 168 ? 20.106 -24.667 12.721 1.00 91.19 168 ASP A CA 1
ATOM 1287 C C . ASP A 1 168 ? 20.277 -24.610 11.186 1.00 91.19 168 ASP A C 1
ATOM 1289 O O . ASP A 1 168 ? 21.064 -25.368 10.612 1.00 91.19 168 ASP A O 1
ATOM 1293 N N . SER A 1 169 ? 19.537 -23.732 10.496 1.00 89.56 169 SER A N 1
ATOM 1294 C CA . SER A 1 169 ? 19.611 -23.587 9.039 1.00 89.56 169 SER A CA 1
ATOM 1295 C C . SER A 1 169 ? 20.810 -22.725 8.614 1.00 89.56 169 SER A C 1
ATOM 1297 O O . SER A 1 169 ? 21.156 -21.761 9.300 1.00 89.56 169 SER A O 1
ATOM 1299 N N . PRO A 1 170 ? 21.446 -23.015 7.462 1.00 91.81 170 PRO A N 1
ATOM 1300 C CA . PRO A 1 170 ? 22.495 -22.161 6.912 1.00 91.81 170 PRO A CA 1
ATOM 1301 C C . PRO A 1 170 ? 22.004 -20.733 6.658 1.00 91.81 170 PRO A C 1
ATOM 1303 O O . PRO A 1 170 ? 20.878 -20.519 6.215 1.00 91.81 170 PRO A O 1
ATOM 1306 N N . LEU A 1 171 ? 22.872 -19.741 6.870 1.00 87.25 171 LEU A N 1
ATOM 1307 C CA . LEU A 1 171 ? 22.516 -18.337 6.635 1.00 87.25 171 LEU A CA 1
ATOM 1308 C C . LEU A 1 171 ? 22.187 -18.043 5.168 1.00 87.25 171 LEU A C 1
ATOM 1310 O O . LEU A 1 171 ? 21.403 -17.140 4.901 1.00 87.25 171 LEU A O 1
ATOM 1314 N N . ASP A 1 172 ? 22.782 -18.767 4.221 1.00 91.06 172 ASP A N 1
ATOM 1315 C CA . ASP A 1 172 ? 22.523 -18.651 2.783 1.00 91.06 172 ASP A CA 1
ATOM 1316 C C . ASP A 1 172 ? 21.308 -19.469 2.316 1.00 91.06 172 ASP A C 1
ATOM 1318 O O . ASP A 1 172 ? 20.989 -19.467 1.123 1.00 91.06 172 ASP A O 1
ATOM 1322 N N . ASP A 1 173 ? 20.593 -20.119 3.241 1.00 94.19 173 ASP A N 1
ATOM 1323 C CA . ASP A 1 173 ? 19.326 -20.761 2.932 1.00 94.19 173 ASP A CA 1
ATOM 1324 C C . ASP A 1 173 ? 18.323 -19.738 2.383 1.00 94.19 173 ASP A C 1
ATOM 1326 O O . ASP A 1 173 ? 18.195 -18.605 2.859 1.00 94.19 173 ASP A O 1
ATOM 1330 N N . ARG A 1 174 ? 17.578 -20.149 1.355 1.00 95.88 174 ARG A N 1
ATOM 1331 C CA . ARG A 1 174 ? 16.641 -19.272 0.649 1.00 95.88 174 ARG A CA 1
ATOM 1332 C C . ARG A 1 174 ? 15.569 -18.699 1.579 1.00 95.88 174 ARG A C 1
ATOM 1334 O O . ARG A 1 174 ? 15.164 -17.555 1.376 1.00 95.88 174 ARG A O 1
ATOM 1341 N N . VAL A 1 175 ? 15.074 -19.481 2.538 1.00 94.31 175 VAL A N 1
ATOM 1342 C CA . VAL A 1 175 ? 14.023 -19.055 3.472 1.00 94.31 175 VAL A CA 1
ATOM 1343 C C . VAL A 1 175 ? 14.592 -18.060 4.474 1.00 94.31 175 VAL A C 1
ATOM 1345 O O . VAL A 1 175 ? 13.998 -17.001 4.669 1.00 94.31 175 VAL A O 1
ATOM 1348 N N . VAL A 1 176 ? 15.774 -18.347 5.026 1.00 90.44 176 VAL A N 1
ATOM 1349 C CA . VAL A 1 176 ? 16.482 -17.431 5.934 1.00 90.44 176 VAL A CA 1
ATOM 1350 C C . VAL A 1 176 ? 16.750 -16.094 5.238 1.00 90.44 176 VAL A C 1
ATOM 1352 O O . VAL A 1 176 ? 16.362 -15.044 5.745 1.00 90.44 176 VAL A O 1
ATOM 1355 N N . GLN A 1 177 ? 17.312 -16.115 4.027 1.00 91.44 177 GLN A N 1
ATOM 1356 C CA . GLN A 1 177 ? 17.557 -14.906 3.230 1.00 91.44 177 GLN A CA 1
ATOM 1357 C C . GLN A 1 177 ? 16.271 -14.134 2.915 1.00 91.44 177 GLN A C 1
ATOM 1359 O O . GLN A 1 177 ? 16.249 -12.901 2.964 1.00 91.44 177 GLN A O 1
ATOM 1364 N N . HIS A 1 178 ? 15.180 -14.841 2.609 1.00 92.19 178 HIS A N 1
ATOM 1365 C CA . HIS A 1 178 ? 13.893 -14.205 2.350 1.00 92.19 178 HIS A CA 1
ATOM 1366 C C . HIS A 1 178 ? 13.360 -13.473 3.587 1.00 92.19 178 HIS A C 1
ATOM 1368 O O . HIS A 1 178 ? 12.996 -12.302 3.480 1.00 92.19 178 HIS A O 1
ATOM 1374 N N . LEU A 1 179 ? 13.371 -14.123 4.754 1.00 89.50 179 LEU A N 1
ATOM 1375 C CA . LEU A 1 179 ? 12.914 -13.526 6.011 1.00 89.50 179 LEU A CA 1
ATOM 1376 C C . LEU A 1 179 ? 13.786 -12.329 6.421 1.00 89.50 179 LEU A C 1
ATOM 1378 O O . LEU A 1 179 ? 13.261 -11.307 6.850 1.00 89.50 179 LEU A O 1
ATOM 1382 N N . MET A 1 180 ? 15.102 -12.408 6.206 1.00 86.88 180 MET A N 1
ATOM 1383 C CA . MET A 1 180 ? 16.038 -11.312 6.491 1.00 86.88 180 MET A CA 1
ATOM 1384 C C . MET A 1 180 ? 15.905 -10.114 5.540 1.00 86.88 180 MET A C 1
ATOM 1386 O O . MET A 1 180 ? 16.354 -9.020 5.872 1.00 86.88 180 MET A O 1
ATOM 1390 N N . THR A 1 181 ? 15.307 -10.291 4.357 1.00 86.44 181 THR A N 1
ATOM 1391 C CA . THR A 1 181 ? 15.150 -9.194 3.385 1.00 86.44 181 THR A CA 1
ATOM 1392 C C . THR A 1 181 ? 14.182 -8.129 3.897 1.00 86.44 181 THR A C 1
ATOM 1394 O O . THR A 1 181 ? 14.399 -6.937 3.686 1.00 86.44 181 THR A O 1
ATOM 1397 N N . MET A 1 182 ? 13.094 -8.559 4.535 1.00 81.44 182 MET A N 1
ATOM 1398 C CA . MET A 1 182 ? 12.050 -7.668 5.030 1.00 81.44 182 MET A CA 1
ATOM 1399 C C . MET A 1 182 ? 11.378 -8.310 6.255 1.00 81.44 182 MET A C 1
ATOM 1401 O O . MET A 1 182 ? 10.290 -8.876 6.127 1.00 81.44 182 MET A O 1
ATOM 1405 N N . PRO A 1 183 ? 12.046 -8.276 7.426 1.00 81.94 183 PRO A N 1
ATOM 1406 C CA . PRO A 1 183 ? 11.606 -8.998 8.623 1.00 81.94 183 PRO A CA 1
ATOM 1407 C C . PRO A 1 183 ? 10.249 -8.505 9.135 1.00 81.94 183 PRO A C 1
ATOM 1409 O O . PRO A 1 183 ? 9.461 -9.275 9.678 1.00 81.94 183 PRO A O 1
ATOM 1412 N N . GLU A 1 184 ? 9.950 -7.230 8.902 1.00 84.12 184 GLU A N 1
ATOM 1413 C CA . GLU A 1 184 ? 8.642 -6.628 9.100 1.00 84.12 184 GLU A CA 1
ATOM 1414 C C . GLU A 1 184 ? 8.352 -5.682 7.925 1.00 84.12 184 GLU A C 1
ATOM 1416 O O . GLU A 1 184 ? 9.266 -5.161 7.278 1.00 84.12 184 GLU A O 1
ATOM 1421 N N . ASN A 1 185 ? 7.072 -5.556 7.579 1.00 90.31 185 ASN A N 1
ATOM 1422 C CA . ASN A 1 185 ? 6.586 -4.588 6.607 1.00 90.31 185 ASN A CA 1
ATOM 1423 C C . ASN A 1 185 ? 5.153 -4.184 6.936 1.00 90.31 185 ASN A C 1
ATOM 1425 O O . ASN A 1 185 ? 4.404 -4.987 7.489 1.00 90.31 185 ASN A O 1
ATOM 1429 N N . ASP A 1 186 ? 4.738 -3.005 6.479 1.00 95.94 186 ASP A N 1
ATOM 1430 C CA . ASP A 1 186 ? 3.380 -2.487 6.680 1.00 95.94 186 ASP A CA 1
ATOM 1431 C C . ASP A 1 186 ? 2.257 -3.353 6.085 1.00 95.94 186 ASP A C 1
ATOM 1433 O O . ASP A 1 186 ? 1.102 -3.245 6.497 1.00 95.94 186 ASP A O 1
ATOM 1437 N N . GLY A 1 187 ? 2.547 -4.144 5.052 1.00 95.94 187 GLY A N 1
ATOM 1438 C CA . GLY A 1 187 ? 1.559 -4.887 4.276 1.00 95.94 187 GLY A CA 1
ATOM 1439 C C . GLY A 1 187 ? 1.019 -6.109 5.014 1.00 95.94 187 GLY A C 1
ATOM 1440 O O . GLY A 1 187 ? 1.683 -6.716 5.848 1.00 95.94 187 GLY A O 1
ATOM 1441 N N . GLY A 1 188 ? -0.205 -6.514 4.697 1.00 95.81 188 GLY A N 1
ATOM 1442 C CA . GLY A 1 188 ? -0.830 -7.660 5.348 1.00 95.81 188 GLY A CA 1
ATOM 1443 C C . GLY A 1 188 ? -1.991 -8.228 4.553 1.00 95.81 188 GLY A C 1
ATOM 1444 O O . GLY A 1 188 ? -2.307 -7.777 3.449 1.00 95.81 188 GLY A O 1
ATOM 1445 N N . GLN A 1 189 ? -2.611 -9.257 5.122 1.00 96.25 189 GLN A N 1
ATOM 1446 C CA . GLN A 1 189 ? -3.716 -9.994 4.517 1.00 96.25 189 GLN A CA 1
ATOM 1447 C C . GLN A 1 189 ? -4.935 -10.010 5.439 1.00 96.25 189 GLN A C 1
ATOM 1449 O O . GLN A 1 189 ? -4.842 -9.739 6.634 1.00 96.25 189 GLN A O 1
ATOM 1454 N N . TRP A 1 190 ? -6.093 -10.367 4.882 1.00 95.75 190 TRP A N 1
ATOM 1455 C CA . TRP A 1 190 ? -7.353 -10.410 5.627 1.00 95.75 190 TRP A CA 1
ATOM 1456 C C . TRP A 1 190 ? -7.298 -11.313 6.869 1.00 95.75 190 TRP A C 1
ATOM 1458 O O . TRP A 1 190 ? -7.798 -10.930 7.919 1.00 95.75 190 TRP A O 1
ATOM 1468 N N . SER A 1 191 ? -6.657 -12.481 6.783 1.00 96.81 191 SER A N 1
ATOM 1469 C CA . SER A 1 191 ? -6.516 -13.394 7.927 1.00 96.81 191 SER A CA 1
ATOM 1470 C C . SER A 1 191 ? -5.716 -12.784 9.079 1.00 96.81 191 SER A C 1
ATOM 1472 O O . SER A 1 191 ? -6.052 -12.993 10.237 1.00 96.81 191 SER A O 1
ATOM 1474 N N . MET A 1 192 ? -4.688 -11.989 8.780 1.00 96.94 192 MET A N 1
ATOM 1475 C CA . MET A 1 192 ? -3.910 -11.285 9.804 1.00 96.94 192 MET A CA 1
ATOM 1476 C C . MET A 1 192 ? -4.756 -10.216 10.490 1.00 96.94 192 MET A C 1
ATOM 1478 O O . MET A 1 192 ? -4.656 -10.027 11.697 1.00 96.94 192 MET A O 1
ATOM 1482 N N . LEU A 1 193 ? -5.620 -9.540 9.729 1.00 96.25 193 LEU A N 1
ATOM 1483 C CA . LEU A 1 193 ? -6.533 -8.550 10.284 1.00 96.25 193 LEU A CA 1
ATOM 1484 C C . LEU A 1 193 ? -7.524 -9.210 11.240 1.00 96.25 193 LEU A C 1
ATOM 1486 O O . LEU A 1 193 ? -7.752 -8.670 12.317 1.00 96.25 193 LEU A O 1
ATOM 1490 N N . ASP A 1 194 ? -8.103 -10.345 10.846 1.00 96.44 194 ASP A N 1
ATOM 1491 C CA . ASP A 1 194 ? -9.000 -11.117 11.705 1.00 96.44 194 ASP A CA 1
ATOM 1492 C C . ASP A 1 194 ? -8.313 -11.427 13.040 1.00 96.44 194 ASP A C 1
ATOM 1494 O O . ASP A 1 194 ? -8.812 -11.010 14.080 1.00 96.44 194 ASP A O 1
ATOM 1498 N N . SER A 1 195 ? -7.089 -11.969 13.006 1.00 97.00 195 SER A N 1
ATOM 1499 C CA . SER A 1 195 ? -6.282 -12.211 14.211 1.00 97.00 195 SER A CA 1
ATOM 1500 C C . SER A 1 195 ? -6.055 -10.956 15.063 1.00 97.00 195 SER A C 1
ATOM 1502 O O . SER A 1 195 ? -6.125 -11.021 16.293 1.00 97.00 195 SER A O 1
ATOM 1504 N N . LEU A 1 196 ? -5.789 -9.802 14.440 1.00 97.56 196 LEU A N 1
ATOM 1505 C CA . LEU A 1 196 ? -5.593 -8.539 15.160 1.00 97.56 196 LEU A CA 1
ATOM 1506 C C . LEU A 1 196 ? -6.884 -8.081 15.841 1.00 97.56 196 LEU A C 1
ATOM 1508 O O . LEU A 1 196 ? -6.865 -7.709 17.013 1.00 97.56 196 LEU A O 1
ATOM 1512 N N . ILE A 1 197 ? -8.009 -8.138 15.129 1.00 96.62 197 ILE A N 1
ATOM 1513 C CA . ILE A 1 197 ? -9.312 -7.716 15.646 1.00 96.62 197 ILE A CA 1
ATOM 1514 C C . ILE A 1 197 ? -9.791 -8.668 16.742 1.00 96.62 197 ILE A C 1
ATOM 1516 O O . ILE A 1 197 ? -10.299 -8.203 17.759 1.00 96.62 197 ILE A O 1
ATOM 1520 N N . THR A 1 198 ? -9.626 -9.981 16.583 1.00 97.50 198 THR A N 1
ATOM 1521 C CA . THR A 1 198 ? -10.044 -10.954 17.602 1.00 97.50 198 THR A CA 1
ATOM 1522 C C . THR A 1 198 ? -9.213 -10.848 18.875 1.00 97.50 198 THR A C 1
ATOM 1524 O O . THR A 1 198 ? -9.741 -11.076 19.959 1.00 97.50 198 THR A O 1
ATOM 1527 N N . THR A 1 199 ? -7.929 -10.493 18.759 1.00 97.81 199 THR A N 1
ATOM 1528 C CA . THR A 1 199 ? -7.002 -10.442 19.901 1.00 97.81 199 THR A CA 1
ATOM 1529 C C . THR A 1 199 ? -7.018 -9.087 20.606 1.00 97.81 199 THR A C 1
ATOM 1531 O O . THR A 1 199 ? -7.057 -9.028 21.832 1.00 97.81 199 THR A O 1
ATOM 1534 N N . PHE A 1 200 ? -6.998 -7.990 19.846 1.00 97.88 200 PHE A N 1
ATOM 1535 C CA . PHE A 1 200 ? -6.832 -6.632 20.379 1.00 97.88 200 PHE A CA 1
ATOM 1536 C C . PHE A 1 200 ? -8.086 -5.767 20.226 1.00 97.88 200 PHE A C 1
ATOM 1538 O O . PHE A 1 200 ? -8.218 -4.732 20.876 1.00 97.88 200 PHE A O 1
ATOM 1545 N N . GLY A 1 201 ? -9.043 -6.189 19.402 1.00 97.25 201 GLY A N 1
ATOM 1546 C CA . GLY A 1 201 ? -10.254 -5.425 19.143 1.00 97.25 201 GLY A CA 1
ATOM 1547 C C . GLY A 1 201 ? -10.019 -4.207 18.252 1.00 97.25 201 GLY A C 1
ATOM 1548 O O . GLY A 1 201 ? -9.057 -4.108 17.490 1.00 97.25 201 GLY A O 1
ATOM 1549 N N . LEU A 1 202 ? -10.961 -3.271 18.333 1.00 97.12 202 LEU A N 1
ATOM 1550 C CA . LEU A 1 202 ? -10.979 -2.036 17.557 1.00 97.12 202 LEU A CA 1
ATOM 1551 C C . LEU A 1 202 ? -11.255 -0.858 18.480 1.00 97.12 202 LEU A C 1
ATOM 1553 O O . LEU A 1 202 ? -12.073 -0.951 19.396 1.00 97.12 202 LEU A O 1
ATOM 1557 N N . VAL A 1 203 ? -10.634 0.279 18.180 1.00 97.19 203 VAL A N 1
ATOM 1558 C CA . VAL A 1 203 ? -10.874 1.534 18.898 1.00 97.19 203 VAL A CA 1
ATOM 1559 C C . VAL A 1 203 ? -11.211 2.659 17.917 1.00 97.19 203 VAL A C 1
ATOM 1561 O O . VAL A 1 203 ? -10.749 2.630 16.773 1.00 97.19 203 VAL A O 1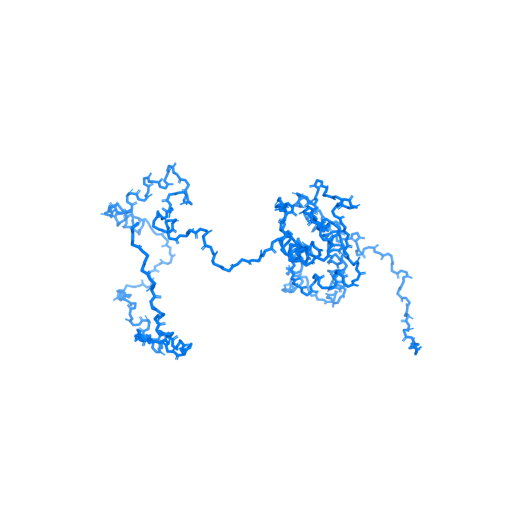
ATOM 1564 N N . PRO A 1 204 ? -12.005 3.665 18.323 1.00 96.25 204 PRO A N 1
ATOM 1565 C CA . PRO A 1 204 ? -12.203 4.870 17.526 1.00 96.25 204 PRO A CA 1
ATOM 1566 C C . PRO A 1 204 ? -10.890 5.624 17.278 1.00 96.25 204 PRO A C 1
ATOM 1568 O O . PRO A 1 204 ? -10.024 5.685 18.151 1.00 96.25 204 PRO A O 1
ATOM 1571 N N . GLN A 1 205 ? -10.776 6.284 16.125 1.00 96.00 205 GLN A N 1
ATOM 1572 C CA . GLN A 1 205 ? -9.613 7.095 15.736 1.00 96.00 205 GLN A CA 1
ATOM 1573 C C . GLN A 1 205 ? -9.235 8.152 16.787 1.00 96.00 205 GLN A C 1
ATOM 1575 O O . GLN A 1 205 ? -8.061 8.448 16.979 1.00 96.00 205 GLN A O 1
ATOM 1580 N N . VAL A 1 206 ? -10.224 8.716 17.485 1.00 95.69 206 VAL A N 1
ATOM 1581 C CA . VAL A 1 206 ? -10.007 9.740 18.521 1.00 95.69 206 VAL A CA 1
ATOM 1582 C C . VAL A 1 206 ? -9.309 9.203 19.773 1.00 95.69 206 VAL A C 1
ATOM 1584 O O . VAL A 1 206 ? -8.690 9.976 20.495 1.00 95.69 206 VAL A O 1
ATOM 1587 N N . VAL A 1 207 ? -9.397 7.894 20.033 1.00 97.50 207 VAL A N 1
ATOM 1588 C CA . VAL A 1 207 ? -8.762 7.252 21.195 1.00 97.50 207 VAL A CA 1
ATOM 1589 C C . VAL A 1 207 ? -7.275 7.025 20.943 1.00 97.50 207 VAL A C 1
ATOM 1591 O O . VAL A 1 207 ? -6.464 7.171 21.852 1.00 97.50 207 VAL A O 1
ATOM 1594 N N . TYR A 1 208 ? -6.913 6.688 19.705 1.00 97.75 208 TYR A N 1
ATOM 1595 C CA . TYR A 1 208 ? -5.533 6.442 19.309 1.00 97.75 208 TYR A CA 1
ATOM 1596 C C . TYR A 1 208 ? -5.279 7.096 17.941 1.00 97.75 208 TYR A C 1
ATOM 1598 O O . TYR A 1 208 ? -5.540 6.484 16.903 1.00 97.75 208 TYR A O 1
ATOM 1606 N N . PRO A 1 209 ? -4.852 8.369 17.912 1.00 97.31 209 PRO A N 1
ATOM 1607 C CA . PRO A 1 209 ? -4.705 9.113 16.669 1.00 97.31 209 PRO A CA 1
ATOM 1608 C C . PRO A 1 209 ? -3.477 8.672 15.859 1.00 97.31 209 PRO A C 1
ATOM 1610 O O . PRO A 1 209 ? -2.629 7.897 16.305 1.00 97.31 209 PRO A O 1
ATOM 1613 N N . GLU A 1 210 ? -3.374 9.181 14.633 1.00 97.75 210 GLU A N 1
ATOM 1614 C CA . GLU A 1 210 ? -2.173 9.023 13.813 1.00 97.75 210 GLU A CA 1
ATOM 1615 C C . GLU A 1 210 ? -0.989 9.778 14.436 1.00 97.75 210 GLU A C 1
ATOM 1617 O O . GLU A 1 210 ? -1.132 10.898 14.928 1.00 97.75 210 GLU A O 1
ATOM 1622 N N . SER A 1 211 ? 0.195 9.178 14.354 1.00 97.00 211 SER A N 1
ATOM 1623 C CA . SER A 1 211 ? 1.470 9.812 14.681 1.00 97.00 211 SER A CA 1
ATOM 1624 C C . SER A 1 211 ? 2.231 10.179 13.403 1.00 97.00 211 SER A C 1
ATOM 1626 O O . SER A 1 211 ? 1.830 9.837 12.287 1.00 97.00 211 SER A O 1
ATOM 1628 N N . PHE A 1 212 ? 3.372 10.859 13.551 1.00 97.31 212 PHE A N 1
ATOM 1629 C CA . PHE A 1 212 ? 4.259 11.106 12.413 1.00 97.31 212 PHE A CA 1
ATOM 1630 C C . PHE A 1 212 ? 4.705 9.792 11.751 1.00 97.31 212 PHE A C 1
ATOM 1632 O O . PHE A 1 212 ? 4.627 9.674 10.532 1.00 97.31 212 PHE A O 1
ATOM 1639 N N . ASN A 1 213 ? 5.112 8.803 12.554 1.00 96.19 213 ASN A N 1
ATOM 1640 C CA . ASN A 1 213 ? 5.650 7.541 12.046 1.00 96.19 213 ASN A CA 1
ATOM 1641 C C . ASN A 1 213 ? 4.562 6.628 11.477 1.00 96.19 213 ASN A C 1
ATOM 1643 O O . ASN A 1 213 ? 4.827 5.953 10.495 1.00 96.19 213 ASN A O 1
ATOM 1647 N N . SER A 1 214 ? 3.328 6.650 11.999 1.00 96.38 214 SER A N 1
ATOM 1648 C CA . SER A 1 214 ? 2.240 5.885 11.367 1.00 96.38 214 SER A CA 1
ATOM 1649 C C . SER A 1 214 ? 1.904 6.437 9.975 1.00 96.38 214 SER A C 1
ATOM 1651 O O . SER A 1 214 ? 1.562 5.694 9.065 1.00 96.38 214 SER A O 1
ATOM 1653 N N . SER A 1 215 ? 2.056 7.747 9.774 1.00 97.25 215 SER A N 1
ATOM 1654 C CA . SER A 1 215 ? 1.844 8.421 8.488 1.00 97.25 215 SER A CA 1
ATOM 1655 C C . SER A 1 215 ? 3.072 8.438 7.556 1.00 97.25 215 SER A C 1
ATOM 1657 O O . SER A 1 215 ? 2.965 8.941 6.433 1.00 97.25 215 SER A O 1
ATOM 1659 N N . ASN A 1 216 ? 4.231 7.958 8.020 1.00 97.31 216 ASN A N 1
ATOM 1660 C CA . ASN A 1 216 ? 5.512 7.983 7.310 1.00 97.31 216 ASN A CA 1
ATOM 1661 C C . ASN A 1 216 ? 6.442 6.875 7.839 1.00 97.31 216 ASN A C 1
ATOM 1663 O O . ASN A 1 216 ? 7.386 7.138 8.589 1.00 97.31 216 ASN A O 1
ATOM 1667 N N . THR A 1 217 ? 6.138 5.635 7.471 1.00 96.19 217 THR A N 1
ATOM 1668 C CA . THR A 1 217 ? 6.676 4.419 8.103 1.00 96.19 217 THR A CA 1
ATOM 1669 C C . THR A 1 217 ? 8.082 4.058 7.644 1.00 96.19 217 THR A C 1
ATOM 1671 O O . THR A 1 217 ? 8.853 3.527 8.429 1.00 96.19 217 THR A O 1
ATOM 1674 N N . GLY A 1 218 ? 8.512 4.465 6.445 1.00 93.69 218 GLY A N 1
ATOM 1675 C CA . GLY A 1 218 ? 9.759 3.959 5.848 1.00 93.69 218 GLY A CA 1
ATOM 1676 C C . GLY A 1 218 ? 11.043 4.098 6.690 1.00 93.69 218 GLY A C 1
ATOM 1677 O O . GLY A 1 218 ? 11.961 3.300 6.531 1.00 93.69 218 GLY A O 1
ATOM 1678 N N . LYS A 1 219 ? 11.138 5.078 7.605 1.00 92.12 219 LYS A N 1
ATOM 1679 C CA . LYS A 1 219 ? 12.265 5.160 8.561 1.00 92.12 219 LYS A CA 1
ATOM 1680 C C . LYS A 1 219 ? 12.118 4.213 9.754 1.00 92.12 219 LYS A C 1
ATOM 1682 O O . LYS A 1 219 ? 13.132 3.737 10.256 1.00 92.12 219 LYS A O 1
ATOM 1687 N N . LEU A 1 220 ? 10.891 3.999 10.225 1.00 90.50 220 LEU A N 1
ATOM 1688 C CA . LEU A 1 220 ? 10.583 3.032 11.273 1.00 90.50 220 LEU A CA 1
ATOM 1689 C C . LEU A 1 220 ? 10.872 1.617 10.763 1.00 90.50 220 LEU A C 1
ATOM 1691 O O . LEU A 1 220 ? 11.633 0.904 11.406 1.00 90.50 220 LEU A O 1
ATOM 1695 N N . ASP A 1 221 ? 10.389 1.274 9.571 1.00 90.38 221 ASP A N 1
ATOM 1696 C CA . ASP A 1 221 ? 10.595 -0.039 8.950 1.00 90.38 221 ASP A CA 1
ATOM 1697 C C . ASP A 1 221 ? 12.090 -0.318 8.752 1.00 90.38 221 ASP A C 1
ATOM 1699 O O . ASP A 1 221 ? 12.591 -1.383 9.101 1.00 90.38 221 ASP A O 1
ATOM 1703 N N . ALA A 1 222 ? 12.850 0.676 8.274 1.00 89.56 222 ALA A N 1
ATOM 1704 C CA . ALA A 1 222 ? 14.299 0.555 8.122 1.00 89.56 222 ALA A CA 1
ATOM 1705 C C . ALA A 1 222 ? 15.032 0.352 9.462 1.00 89.56 222 ALA A C 1
ATOM 1707 O O . ALA A 1 222 ? 16.055 -0.330 9.510 1.00 89.56 222 ALA A O 1
ATOM 1708 N N . LEU A 1 223 ? 14.531 0.948 10.550 1.00 88.00 223 LEU A N 1
ATOM 1709 C CA . LEU A 1 223 ? 15.088 0.759 11.888 1.00 88.00 223 LEU A CA 1
ATOM 1710 C C . LEU A 1 223 ? 14.791 -0.651 12.414 1.00 88.00 223 LEU A C 1
ATOM 1712 O O . LEU A 1 223 ? 15.701 -1.308 12.923 1.00 88.00 223 LEU A O 1
ATOM 1716 N N . LEU A 1 224 ? 13.549 -1.117 12.263 1.00 83.38 224 LEU A N 1
ATOM 1717 C CA . LEU A 1 224 ? 13.115 -2.452 12.684 1.00 83.38 224 LEU A CA 1
ATOM 1718 C C . LEU A 1 224 ? 13.800 -3.559 11.875 1.00 83.38 224 LEU A C 1
ATOM 1720 O O . LEU A 1 224 ? 14.157 -4.594 12.430 1.00 83.38 224 LEU A O 1
ATOM 1724 N N . ALA A 1 225 ? 14.071 -3.312 10.592 1.00 82.88 225 ALA A N 1
ATOM 1725 C CA . ALA A 1 225 ? 14.826 -4.216 9.732 1.00 82.88 225 ALA A CA 1
ATOM 1726 C C . ALA A 1 225 ? 16.346 -4.178 9.965 1.00 82.88 225 ALA A C 1
ATOM 1728 O O . ALA A 1 225 ? 17.087 -4.948 9.352 1.00 82.88 225 ALA A O 1
ATOM 1729 N N . SER A 1 226 ? 16.849 -3.280 10.819 1.00 80.75 226 SER A N 1
ATOM 1730 C CA . SER A 1 226 ? 18.289 -3.171 11.033 1.00 80.75 226 SER A CA 1
ATOM 1731 C C . SER A 1 226 ? 18.843 -4.395 11.786 1.00 80.75 226 SER A C 1
ATOM 1733 O O . SER A 1 226 ? 18.257 -4.830 12.782 1.00 80.75 226 SER A O 1
ATOM 1735 N N . PRO A 1 227 ? 20.027 -4.914 11.402 1.00 65.75 227 PRO A N 1
ATOM 1736 C CA . PRO A 1 227 ? 20.670 -6.027 12.104 1.00 65.75 227 PRO A CA 1
ATOM 1737 C C . PRO A 1 227 ? 20.911 -5.761 13.594 1.00 65.75 227 PRO A C 1
ATOM 1739 O O . PRO A 1 227 ? 20.906 -6.690 14.388 1.00 65.75 227 PRO A O 1
ATOM 1742 N N . VAL A 1 228 ? 21.100 -4.497 13.992 1.00 58.34 228 VAL A N 1
ATOM 1743 C CA . VAL A 1 228 ? 21.280 -4.114 15.402 1.00 58.34 228 VAL A CA 1
ATOM 1744 C C . VAL A 1 228 ? 20.016 -4.400 16.206 1.00 58.34 228 VAL A C 1
ATOM 1746 O O . VAL A 1 228 ? 20.103 -4.946 17.300 1.00 58.34 228 VAL A O 1
ATOM 1749 N N . TYR A 1 229 ? 18.843 -4.080 15.658 1.00 61.59 229 TYR A N 1
ATOM 1750 C CA . TYR A 1 229 ? 17.571 -4.404 16.299 1.00 61.59 229 TYR A CA 1
ATOM 1751 C C . TYR A 1 229 ? 17.370 -5.923 16.396 1.00 61.59 229 TYR A C 1
ATOM 1753 O O . TYR A 1 229 ? 16.963 -6.437 17.436 1.00 61.59 229 TYR A O 1
ATOM 1761 N N . LEU A 1 230 ? 17.760 -6.643 15.343 1.00 62.75 230 LEU A N 1
ATOM 1762 C CA . LEU A 1 230 ? 17.695 -8.099 15.296 1.00 62.75 230 LEU A CA 1
ATOM 1763 C C . LEU A 1 230 ? 18.579 -8.777 16.348 1.00 62.75 230 LEU A C 1
ATOM 1765 O O . LEU A 1 230 ? 18.137 -9.680 17.051 1.00 62.75 230 LEU A O 1
ATOM 1769 N N . VAL A 1 231 ? 19.819 -8.308 16.484 1.00 61.47 231 VAL A N 1
ATOM 1770 C CA . VAL A 1 231 ? 20.782 -8.814 17.467 1.00 61.47 231 VAL A CA 1
ATOM 1771 C C . VAL A 1 231 ? 20.315 -8.514 18.891 1.00 61.47 231 VAL A C 1
ATOM 1773 O O . VAL A 1 231 ? 20.397 -9.391 19.741 1.00 61.47 231 VAL A O 1
ATOM 1776 N N . LEU A 1 232 ? 19.760 -7.326 19.153 1.00 57.53 232 LEU A N 1
ATOM 1777 C CA . LEU A 1 232 ? 19.227 -6.968 20.476 1.00 57.53 232 LEU A CA 1
ATOM 1778 C C . LEU A 1 232 ? 18.037 -7.839 20.907 1.00 57.53 232 LEU A C 1
ATOM 1780 O O . LEU A 1 232 ? 17.840 -8.052 22.100 1.00 57.53 232 LEU A O 1
ATOM 1784 N N . LEU A 1 233 ? 17.244 -8.345 19.959 1.00 55.62 233 LEU A N 1
ATOM 1785 C CA . LEU A 1 233 ? 16.154 -9.281 20.249 1.00 55.62 233 LEU A CA 1
ATOM 1786 C C . LEU A 1 233 ? 16.649 -10.716 20.481 1.00 55.62 233 LEU A C 1
ATOM 1788 O O . LEU A 1 233 ? 16.050 -11.442 21.273 1.00 55.62 233 LEU A O 1
ATOM 1792 N N . LEU A 1 234 ? 17.744 -11.111 19.825 1.00 59.69 234 LEU A N 1
ATOM 1793 C CA . LEU A 1 234 ? 18.373 -12.424 19.998 1.00 59.69 234 LEU A CA 1
ATOM 1794 C C . LEU A 1 234 ? 19.258 -12.508 21.256 1.00 59.69 234 LEU A C 1
ATOM 1796 O O . LEU A 1 234 ? 19.423 -13.598 21.797 1.00 59.69 234 LEU A O 1
ATOM 1800 N N . ASP A 1 235 ? 19.770 -11.384 21.768 1.00 53.19 235 ASP A N 1
ATOM 1801 C CA . ASP A 1 235 ? 20.607 -11.300 22.980 1.00 53.19 235 ASP A CA 1
ATOM 1802 C C . ASP A 1 235 ? 19.796 -11.333 24.297 1.00 53.19 235 ASP A C 1
ATOM 1804 O O . ASP A 1 235 ? 20.196 -10.772 25.320 1.00 53.19 235 ASP A O 1
ATOM 1808 N N . ARG A 1 236 ? 18.627 -11.998 24.317 1.00 47.78 236 ARG A N 1
ATOM 1809 C CA . ARG A 1 236 ? 17.984 -12.325 25.599 1.00 47.78 236 ARG A CA 1
ATOM 1810 C C . ARG A 1 236 ? 18.895 -13.305 26.351 1.00 47.78 236 ARG A C 1
ATOM 1812 O O . ARG A 1 236 ? 19.203 -14.367 25.804 1.00 47.78 236 ARG A O 1
ATOM 1819 N N . PRO A 1 237 ? 19.281 -13.017 27.608 1.00 42.97 237 PRO A N 1
ATOM 1820 C CA . PRO A 1 237 ? 20.103 -13.928 28.389 1.00 42.97 237 PRO A CA 1
ATOM 1821 C C . PRO A 1 237 ? 19.410 -15.288 28.494 1.00 42.97 237 PRO A C 1
ATOM 1823 O O . 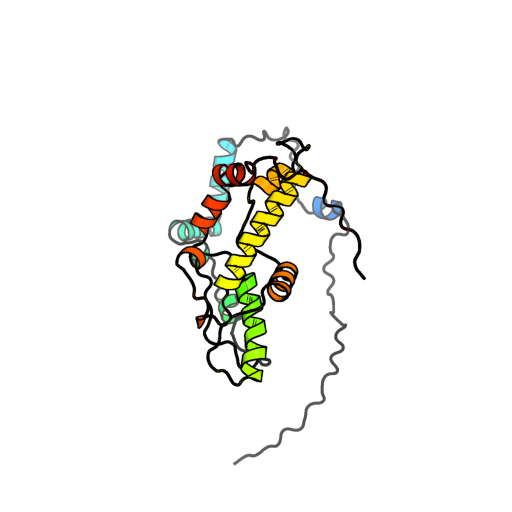PRO A 1 237 ? 18.213 -15.387 28.770 1.00 42.97 237 PRO A O 1
ATOM 1826 N N . SER A 1 238 ? 20.187 -16.343 28.267 1.00 45.50 238 SER A N 1
ATOM 1827 C CA . SER A 1 238 ? 19.794 -17.754 28.190 1.00 45.50 238 SER A CA 1
ATOM 1828 C C . SER A 1 238 ? 19.200 -18.354 29.479 1.00 45.50 238 SER A C 1
ATOM 1830 O O . SER A 1 238 ? 19.151 -19.573 29.617 1.00 45.50 238 SER A O 1
ATOM 1832 N N . GLU A 1 239 ? 18.745 -17.540 30.430 1.00 41.53 239 GLU A N 1
ATOM 1833 C CA . GLU A 1 239 ? 18.334 -17.962 31.776 1.00 41.53 239 GLU A CA 1
ATOM 1834 C C . GLU A 1 239 ? 16.890 -18.482 31.880 1.00 41.53 239 GLU A C 1
ATOM 1836 O O . GLU A 1 239 ? 16.496 -18.944 32.942 1.00 41.53 239 GLU A O 1
ATOM 1841 N N . SER A 1 240 ? 16.096 -18.488 30.802 1.00 42.50 240 SER A N 1
ATOM 1842 C CA . SER A 1 240 ? 14.710 -19.009 30.835 1.00 42.50 240 SER A CA 1
ATOM 1843 C C . SER A 1 240 ? 14.488 -20.316 30.062 1.00 42.50 240 SER A C 1
ATOM 1845 O O . SER A 1 240 ? 13.350 -20.731 29.864 1.00 42.50 240 SER A O 1
ATOM 1847 N N . ARG A 1 241 ? 15.555 -21.033 29.677 1.00 49.28 241 ARG A N 1
ATOM 1848 C CA . ARG A 1 241 ? 15.470 -22.373 29.055 1.00 49.28 241 ARG A CA 1
ATOM 1849 C C . ARG A 1 241 ? 15.156 -23.498 30.063 1.00 49.28 241 ARG A C 1
ATOM 1851 O O . ARG A 1 241 ? 15.693 -24.598 29.946 1.00 49.28 241 ARG A O 1
ATOM 1858 N N . GLU A 1 242 ? 14.274 -23.256 31.033 1.00 36.47 242 GLU A N 1
ATOM 1859 C CA . GLU A 1 242 ? 13.657 -24.335 31.811 1.00 36.47 242 GLU A CA 1
ATOM 1860 C C . GLU A 1 242 ? 12.305 -24.721 31.207 1.00 36.47 242 GLU A C 1
ATOM 1862 O O . GLU A 1 242 ? 11.445 -23.893 30.914 1.00 36.47 242 GLU A O 1
ATOM 1867 N N . LYS A 1 243 ? 12.154 -26.027 30.979 1.00 40.75 243 LYS A N 1
ATOM 1868 C CA . LYS A 1 243 ? 10.996 -26.679 30.371 1.00 40.75 243 LYS A CA 1
ATOM 1869 C C . LYS A 1 243 ? 9.731 -26.417 31.196 1.00 40.75 243 LYS A C 1
ATOM 1871 O O . LYS A 1 243 ? 9.493 -27.098 32.188 1.00 40.75 243 LYS A O 1
ATOM 1876 N N . GLY A 1 244 ? 8.890 -25.494 30.742 1.00 33.03 244 GLY A N 1
ATOM 1877 C CA . GLY A 1 244 ? 7.497 -25.407 31.168 1.00 33.03 244 GLY A CA 1
ATOM 1878 C C . GLY A 1 244 ? 6.668 -26.473 30.455 1.00 33.03 244 GLY A C 1
ATOM 1879 O O . GLY A 1 244 ? 6.249 -26.283 29.317 1.00 33.03 244 GLY A O 1
ATOM 1880 N N . THR A 1 245 ? 6.452 -27.612 31.108 1.00 33.06 245 THR A N 1
ATOM 1881 C CA . THR A 1 245 ? 5.381 -28.551 30.759 1.00 33.06 245 THR A CA 1
ATOM 1882 C C . THR A 1 245 ? 4.039 -27.828 30.863 1.00 33.06 245 THR A C 1
ATOM 1884 O O . THR A 1 245 ? 3.626 -27.459 31.960 1.00 33.06 245 THR A O 1
ATOM 1887 N N . PHE A 1 246 ? 3.356 -27.626 29.735 1.00 35.16 246 PHE A N 1
ATOM 1888 C CA . PHE A 1 246 ? 1.932 -27.304 29.736 1.00 35.16 246 PHE A CA 1
ATOM 1889 C C . PHE A 1 246 ? 1.168 -28.575 30.111 1.00 35.16 246 PHE A C 1
ATOM 1891 O O . PHE A 1 246 ? 0.937 -29.445 29.275 1.00 35.16 246 PHE A O 1
ATOM 1898 N N . GLU A 1 247 ? 0.846 -28.704 31.394 1.00 32.19 247 GLU A N 1
ATOM 1899 C CA . GLU A 1 247 ? -0.141 -29.665 31.872 1.00 32.19 247 GLU A CA 1
ATOM 1900 C C . GLU A 1 247 ? -1.540 -29.087 31.607 1.00 32.19 247 GLU A C 1
ATOM 1902 O O . GLU A 1 247 ? -1.817 -27.921 31.897 1.00 32.19 247 GLU A O 1
ATOM 1907 N N . GLU A 1 248 ? -2.389 -29.900 30.982 1.00 39.19 248 GLU A N 1
ATOM 1908 C CA . GLU A 1 248 ? -3.776 -29.596 30.637 1.00 39.19 248 GLU A CA 1
ATOM 1909 C C . GLU A 1 248 ? -4.588 -29.182 31.874 1.00 39.19 248 GLU A C 1
ATOM 1911 O O . GLU A 1 248 ? -4.621 -29.895 32.878 1.00 39.19 248 GLU A O 1
ATOM 1916 N N . ALA A 1 249 ? -5.342 -28.087 31.768 1.00 34.09 249 ALA A N 1
ATOM 1917 C CA . ALA A 1 249 ? -6.457 -27.811 32.665 1.00 34.09 249 ALA A CA 1
ATOM 1918 C C . ALA A 1 249 ? -7.754 -27.739 31.849 1.00 34.09 249 ALA A C 1
ATOM 1920 O O . ALA A 1 249 ? -7.903 -26.899 30.961 1.00 34.09 249 ALA A O 1
ATOM 1921 N N . LYS A 1 250 ? -8.634 -28.695 32.161 1.00 36.25 250 LYS A N 1
ATOM 1922 C CA . LYS A 1 250 ? -10.048 -28.786 31.777 1.00 36.25 250 LYS A CA 1
ATOM 1923 C C . LYS A 1 250 ? -10.847 -27.537 32.130 1.00 36.25 250 LYS A C 1
ATOM 1925 O O . LYS A 1 250 ? -10.551 -26.935 33.184 1.00 36.25 250 LYS A O 1
#

Secondary structure (DSSP, 8-state):
----PPPPPPPP---TT----------SSHHHHHHHS-------SS--SS--HHHHHHHHHHHHH-HHHHHHHHHHTTS-HHHHT--HHHHHH-----SS---S---SPP---BSSTHHHHHHHHHHHHHHHHHHT-SS--B-HHHHHHHHHHHHHHHHHHHHHHTTTS-TT-HHHHHHHH-SS-S---HHHHHHHHHHH---BTTTS---TTTTBTHHHHHHHTSHHHHHHHH---GGG-S--------

Foldseek 3Di:
DDDDDDDDDDDPPPPVPDPPPPPPPDPPDPVSVVVVPPPPPDPPDPPPPDDDPVNVVVVVVVLVVDPVSVVCCVQVVPDPPVVSPDDPVVVVVPDPDDPDDLDAQQPDPDDQAAFQQVVLVVVQSVVRRVVCVVPVNHHWGWASVVLQVVQQVVLLVVLVVVCVVCVVPDCPDPVNVVCLVQSDGNDDDPVVVVVSCVPPNIDTCVVPPDDPCSNNVPVVSVVCSDVVVVVVVVPDPPPPPDDDDPDDDD

Organism: Rhodotorula toruloides (strain NP11) (NCBI:txid1130832)

InterPro domains:
  IPR000169 Cysteine peptidase, cysteine active site [PS00139] (112-123)
  IPR004134 Peptidase C1B, bleomycin hydrolase [PF03051] (51-226)
  IPR004134 Peptidase C1B, bleomycin hydrolase [PTHR10363] (48-226)
  IPR038765 Papain-like cysteine peptidase superfamily [SSF54001] (48-225)

Radius of gyration: 29.92 Å; chains: 1; bounding box: 79×48×74 Å